Protein AF-0000000070702164 (afdb_homodimer)

Sequence (342 aa):
MVPALEGRGIIGRAKTRTGKTLAFAIPIIKQLTEEDEDNRNSIAGRLPGVLVLAPTRELAKQVETEIKESAPYLRTVCVYIGVSDTLQKNQLSRGVNIVVGAPGRLIDLVNSNVLKLGEVQFLVLDEANQMLAVGFEEDVETILEKLPPQRQSMLFQQRCPVGFRNSRGNTMVPALEGRGIIGRAKTRTGKTLAFAIPIIKQLTEEDEDNRNSIAGRLPGVLVLAPTRELAKQVETEIKESAPYLRTVCVYIGVSDTLQKNQLSRGVNIVVGAPGRLIDLVNSNVLKLGEVQFLVLDEANQMLAVGFEEDVETILEKLPPQRQSMLFQQRCPVGFRNSRGNT

Radius of gyration: 22.48 Å; Cα contacts (8 Å, |Δi|>4): 555; chains: 2; bounding box: 110×60×56 Å

pLDDT: mean 74.32, std 21.6, range [18.41, 94.94]

Nearest PDB structures (foldseek):
  4kbf-assembly1_A  TM=9.508E-01  e=1.218E-13  Thermus thermophilus HB27
  3mwl-assembly1_A  TM=8.699E-01  e=1.841E-14  Thermus thermophilus HB27
  4kbg-assembly1_A  TM=8.574E-01  e=2.722E-14  Thermus thermophilus HB27
  3nbf-assembly2_D  TM=8.959E-01  e=1.069E-13  Thermus thermophilus HB27
  6l5m-assembly4_D  TM=8.750E-01  e=4.486E-13  Homo sapiens

Solvent-accessible surface area (backbone atoms only — not comparable to full-atom values): 18538 Å² total; per-residue (Å²): 133,76,81,75,80,72,81,72,79,76,70,74,70,76,70,72,62,63,62,58,52,47,63,35,48,41,60,39,52,50,54,56,48,59,68,49,46,79,66,66,59,72,55,62,60,31,54,25,35,30,40,38,38,22,67,37,66,68,54,18,51,50,47,46,52,50,39,45,71,75,40,65,88,52,43,71,46,72,49,54,82,85,58,56,66,65,58,52,45,51,55,48,53,54,21,27,41,30,39,29,17,19,48,74,43,48,46,53,34,38,75,70,64,69,42,65,40,69,54,26,40,35,37,36,31,43,41,45,56,52,26,50,71,75,65,37,48,64,46,44,39,57,52,57,70,53,36,40,67,76,22,41,22,36,38,32,25,60,31,74,57,68,60,55,66,77,73,66,68,81,107,130,72,78,72,79,73,81,71,79,76,66,75,67,76,71,72,64,64,64,58,54,48,63,35,49,42,61,38,51,50,54,57,48,58,69,48,46,78,65,65,59,73,56,63,60,31,56,24,36,30,38,38,37,20,68,37,64,68,54,19,50,51,47,46,54,52,40,43,70,76,39,64,88,52,44,71,46,73,50,53,81,86,58,57,66,65,59,53,45,53,56,48,54,55,21,28,42,30,39,28,18,19,47,74,41,49,46,54,34,40,74,69,63,69,42,64,44,70,54,25,40,34,38,36,33,42,41,44,56,52,24,50,71,74,64,37,49,65,47,45,38,55,51,56,69,51,36,40,68,76,23,40,23,35,39,32,26,61,30,74,57,68,61,55,66,77,72,66,70,81,107

Structure (mmCIF, N/CA/C/O backbone):
data_AF-0000000070702164-model_v1
#
loop_
_entity.id
_entity.type
_entity.pdbx_description
1 polymer 'RNA helicase'
#
loop_
_atom_site.group_PDB
_atom_site.id
_atom_site.type_symbol
_atom_site.label_atom_id
_atom_site.label_alt_id
_atom_site.label_comp_id
_atom_site.label_asym_id
_atom_site.label_entity_id
_atom_site.label_seq_id
_atom_site.pdbx_PDB_ins_code
_atom_site.Cartn_x
_atom_site.Cartn_y
_atom_site.Cartn_z
_atom_site.occupancy
_atom_site.B_iso_or_equiv
_atom_site.auth_seq_id
_atom_site.auth_comp_id
_atom_site.auth_asym_id
_atom_site.auth_atom_id
_atom_site.pdbx_PDB_model_num
ATOM 1 N N . MET A 1 1 ? 52.844 6.301 -25.297 1 19.25 1 MET A N 1
ATOM 2 C CA . MET A 1 1 ? 52.375 5.699 -24.047 1 19.25 1 MET A CA 1
ATOM 3 C C . MET A 1 1 ? 50.875 5.852 -23.891 1 19.25 1 MET A C 1
ATOM 5 O O . MET A 1 1 ? 50.375 6.965 -23.703 1 19.25 1 MET A O 1
ATOM 9 N N . VAL A 1 2 ? 50.031 5.254 -24.562 1 23.3 2 VAL A N 1
ATOM 10 C CA . VAL A 1 2 ? 48.656 5.535 -24.938 1 23.3 2 VAL A CA 1
ATOM 11 C C . VAL A 1 2 ? 47.719 5.375 -23.734 1 23.3 2 VAL A C 1
ATOM 13 O O . VAL A 1 2 ? 47.75 4.352 -23.047 1 23.3 2 VAL A O 1
ATOM 16 N N . PRO A 1 3 ? 47.312 6.457 -23.062 1 25.52 3 PRO A N 1
ATOM 17 C CA . PRO A 1 3 ? 46.656 6.426 -21.75 1 25.52 3 PRO A CA 1
ATOM 18 C C . PRO A 1 3 ? 45.5 5.434 -21.688 1 25.52 3 PRO A C 1
ATOM 20 O O . PRO A 1 3 ? 44.844 5.191 -22.703 1 25.52 3 PRO A O 1
ATOM 23 N N . ALA A 1 4 ? 45.688 4.301 -21.016 1 25.56 4 ALA A N 1
ATOM 24 C CA . ALA A 1 4 ? 44.938 3.084 -20.75 1 25.56 4 ALA A CA 1
ATOM 25 C C . ALA A 1 4 ? 43.469 3.402 -20.516 1 25.56 4 ALA A C 1
ATOM 27 O O . ALA A 1 4 ? 43.125 4.266 -19.688 1 25.56 4 ALA A O 1
ATOM 28 N N . LEU A 1 5 ? 42.594 3.416 -21.453 1 22.77 5 LEU A N 1
ATOM 29 C CA . LEU A 1 5 ? 41.156 3.588 -21.641 1 22.77 5 LEU A CA 1
ATOM 30 C C . LEU A 1 5 ? 40.375 2.887 -20.547 1 22.77 5 LEU A C 1
ATOM 32 O O . LEU A 1 5 ? 40.281 1.657 -20.531 1 22.77 5 LEU A O 1
ATOM 36 N N . GLU A 1 6 ? 40.812 2.965 -19.297 1 24.77 6 GLU A N 1
ATOM 37 C CA . GLU A 1 6 ? 40.375 2.307 -18.078 1 24.77 6 GLU A CA 1
ATOM 38 C C . GLU A 1 6 ? 38.844 2.223 -18.031 1 24.77 6 GLU A C 1
ATOM 40 O O . GLU A 1 6 ? 38.156 3.227 -18.219 1 24.77 6 GLU A O 1
ATOM 45 N N . GLY A 1 7 ? 38.219 1.266 -18.516 1 24.39 7 GLY A N 1
ATOM 46 C CA . GLY A 1 7 ? 36.906 0.679 -18.781 1 24.39 7 GLY A CA 1
ATOM 47 C C . GLY A 1 7 ? 35.906 0.885 -17.656 1 24.39 7 GLY A C 1
ATOM 48 O O . GLY A 1 7 ? 36.062 0.295 -16.578 1 24.39 7 GLY A O 1
ATOM 49 N N . ARG A 1 8 ? 35.562 2.07 -17.344 1 24.39 8 ARG A N 1
ATOM 50 C CA . ARG A 1 8 ? 34.812 2.877 -16.375 1 24.39 8 ARG A CA 1
ATOM 51 C C . ARG A 1 8 ? 33.5 2.193 -15.977 1 24.39 8 ARG A C 1
ATOM 53 O O . ARG A 1 8 ? 32.781 1.724 -16.844 1 24.39 8 ARG A O 1
ATOM 60 N N . GLY A 1 9 ? 33.5 1.539 -14.836 1 23.22 9 GLY A N 1
ATOM 61 C CA . GLY A 1 9 ? 32.625 0.691 -14.07 1 23.22 9 GLY A CA 1
ATOM 62 C C . GLY A 1 9 ? 31.203 1.25 -13.977 1 23.22 9 GLY A C 1
ATOM 63 O O . GLY A 1 9 ? 30.984 2.316 -13.398 1 23.22 9 GLY A O 1
ATOM 64 N N . ILE A 1 10 ? 30.484 1.506 -15.055 1 23.67 10 ILE A N 1
ATOM 65 C CA . ILE A 1 10 ? 29.078 1.848 -15.211 1 23.67 10 ILE A CA 1
ATOM 66 C C . ILE A 1 10 ? 28.25 1.177 -14.109 1 23.67 10 ILE A C 1
ATOM 68 O O . ILE A 1 10 ? 28.031 -0.035 -14.141 1 23.67 10 ILE A O 1
ATOM 72 N N . ILE A 1 11 ? 28.797 1.045 -12.883 1 24.56 11 ILE A N 1
ATOM 73 C CA . ILE A 1 11 ? 28.062 0.555 -11.727 1 24.56 11 ILE A CA 1
ATOM 74 C C . ILE A 1 11 ? 26.641 1.108 -11.75 1 24.56 11 ILE A C 1
ATOM 76 O O . ILE A 1 11 ? 26.438 2.322 -11.672 1 24.56 11 ILE A O 1
ATOM 80 N N . GLY A 1 12 ? 25.781 0.8 -12.727 1 27.19 12 GLY A N 1
ATOM 81 C CA . GLY A 1 12 ? 24.391 1.161 -12.969 1 27.19 12 GLY A CA 1
ATOM 82 C C . GLY A 1 12 ? 23.609 1.395 -11.695 1 27.19 12 GLY A C 1
ATOM 83 O O . GLY A 1 12 ? 23.5 0.504 -10.852 1 27.19 12 GLY A O 1
ATOM 84 N N . ARG A 1 13 ? 23.875 2.42 -10.852 1 28.05 13 ARG A N 1
ATOM 85 C CA . ARG A 1 13 ? 23.391 2.834 -9.539 1 28.05 13 ARG A CA 1
ATOM 86 C C . ARG A 1 13 ? 21.938 2.408 -9.328 1 28.05 13 ARG A C 1
ATOM 88 O O . ARG A 1 13 ? 21.094 2.631 -10.195 1 28.05 13 ARG A O 1
ATOM 95 N N . ALA A 1 14 ? 21.656 1.295 -8.867 1 29.55 14 ALA A N 1
ATOM 96 C CA . ALA A 1 14 ? 20.359 0.78 -8.469 1 29.55 14 ALA A CA 1
ATOM 97 C C . ALA A 1 14 ? 19.438 1.909 -8.016 1 29.55 14 ALA A C 1
ATOM 99 O O . ALA A 1 14 ? 19.719 2.594 -7.031 1 29.55 14 ALA A O 1
ATOM 100 N N . LYS A 1 15 ? 18.969 2.93 -8.773 1 33.75 15 LYS A N 1
ATOM 101 C CA . LYS A 1 15 ? 18.172 4.113 -8.469 1 33.75 15 LYS A CA 1
ATOM 102 C C . LYS A 1 15 ? 17.391 3.934 -7.172 1 33.75 15 LYS A C 1
ATOM 104 O O . LYS A 1 15 ? 16.703 2.932 -6.996 1 33.75 15 LYS A O 1
ATOM 109 N N . THR A 1 16 ? 17.734 4.266 -6.02 1 37.19 16 THR A N 1
ATOM 110 C CA . THR A 1 16 ? 17.172 4.176 -4.676 1 37.19 16 THR A CA 1
ATOM 111 C C . THR A 1 16 ? 15.648 4.059 -4.727 1 37.19 16 THR A C 1
ATOM 113 O O . THR A 1 16 ? 14.984 4.82 -5.434 1 37.19 16 THR A O 1
ATOM 116 N N . ARG A 1 17 ? 15.008 2.926 -4.746 1 41.28 17 ARG A N 1
ATOM 117 C CA . ARG A 1 17 ? 13.68 2.354 -4.926 1 41.28 17 ARG A CA 1
ATOM 118 C C . ARG A 1 17 ? 12.617 3.211 -4.242 1 41.28 17 ARG A C 1
ATOM 120 O O . ARG A 1 17 ? 11.461 2.809 -4.137 1 41.28 17 ARG A O 1
ATOM 127 N N . THR A 1 18 ? 12.992 4.121 -3.324 1 45.03 18 THR A N 1
ATOM 128 C CA . THR A 1 18 ? 12.062 5.051 -2.701 1 45.03 18 THR A CA 1
ATOM 129 C C . THR A 1 18 ? 11.188 5.73 -3.754 1 45.03 18 THR A C 1
ATOM 131 O O . THR A 1 18 ? 10 5.969 -3.523 1 45.03 18 THR A O 1
ATOM 134 N N . GLY A 1 19 ? 11.844 6.211 -4.793 1 46.88 19 GLY A N 1
ATOM 135 C CA . GLY A 1 19 ? 11.109 6.914 -5.832 1 46.88 19 GLY A CA 1
ATOM 136 C C . GLY A 1 19 ? 9.984 6.09 -6.426 1 46.88 19 GLY A C 1
ATOM 137 O O . GLY A 1 19 ? 8.938 6.633 -6.797 1 46.88 19 GLY A O 1
ATOM 138 N N . LYS A 1 20 ? 10.242 4.848 -6.359 1 52.16 20 LYS A N 1
ATOM 139 C CA . LYS A 1 20 ? 9.289 3.971 -7.027 1 52.16 20 LYS A CA 1
ATOM 140 C C . LYS A 1 20 ? 8.031 3.781 -6.18 1 52.16 20 LYS A C 1
ATOM 142 O O . LYS A 1 20 ? 6.918 3.729 -6.707 1 52.16 20 LYS A O 1
ATOM 147 N N . THR A 1 21 ? 8.438 3.779 -4.883 1 55.81 21 THR A N 1
ATOM 148 C CA . THR A 1 21 ? 7.293 3.525 -4.016 1 55.81 21 THR A CA 1
ATOM 149 C C . THR A 1 21 ? 6.316 4.699 -4.051 1 55.81 21 THR A C 1
ATOM 151 O O . THR A 1 21 ? 5.105 4.5 -4.168 1 55.81 21 THR A O 1
ATOM 154 N N . LEU A 1 22 ? 6.93 5.93 -3.998 1 56.97 22 LEU A N 1
ATOM 155 C CA . LEU A 1 22 ? 6.113 7.141 -3.965 1 56.97 22 LEU A CA 1
ATOM 156 C C . LEU A 1 22 ? 5.324 7.297 -5.262 1 56.97 22 LEU A C 1
ATOM 158 O O . LEU A 1 22 ? 4.148 7.668 -5.234 1 56.97 22 LEU A O 1
ATOM 162 N N . ALA A 1 23 ? 5.93 6.906 -6.207 1 59.78 23 ALA A N 1
ATOM 163 C CA . ALA A 1 23 ? 5.25 7.023 -7.496 1 59.78 23 ALA A CA 1
ATOM 164 C C . ALA A 1 23 ? 3.986 6.172 -7.531 1 59.78 23 ALA A C 1
ATOM 166 O O . ALA A 1 23 ? 3.018 6.516 -8.211 1 59.78 23 ALA A O 1
ATOM 167 N N . PHE A 1 24 ? 3.99 5.402 -6.426 1 63.19 24 PHE A N 1
ATOM 168 C CA . PHE A 1 24 ? 2.871 4.465 -6.402 1 63.19 24 PHE A CA 1
ATOM 169 C C . PHE A 1 24 ? 1.704 5.039 -5.609 1 63.19 24 PHE A C 1
ATOM 171 O O . PHE A 1 24 ? 0.542 4.758 -5.91 1 63.19 24 PHE A O 1
ATOM 178 N N . ALA A 1 25 ? 2.127 5.809 -4.711 1 68.94 25 ALA A N 1
ATOM 179 C CA . ALA A 1 25 ? 1.09 6.273 -3.795 1 68.94 25 ALA A CA 1
ATOM 180 C C . ALA A 1 25 ? 0.363 7.488 -4.363 1 68.94 25 ALA A C 1
ATOM 182 O O . ALA A 1 25 ? -0.811 7.719 -4.062 1 68.94 25 ALA A O 1
ATOM 183 N N . ILE A 1 26 ? 0.999 8.086 -5.32 1 72.81 26 ILE A N 1
ATOM 184 C CA . ILE A 1 26 ? 0.508 9.375 -5.781 1 72.81 26 ILE A CA 1
ATOM 185 C C . ILE A 1 26 ? -0.782 9.188 -6.578 1 72.81 26 ILE A C 1
ATOM 187 O O . ILE A 1 26 ? -1.781 9.859 -6.324 1 72.81 26 ILE A O 1
ATOM 191 N N . PRO A 1 27 ? -0.761 8.273 -7.449 1 68.69 27 PRO A N 1
ATOM 192 C CA . PRO A 1 27 ? -2.016 8.078 -8.18 1 68.69 27 PRO A CA 1
ATOM 193 C C . PRO A 1 27 ? -3.174 7.684 -7.266 1 68.69 27 PRO A C 1
ATOM 195 O O . PRO A 1 27 ? -4.324 8.039 -7.539 1 68.69 27 PRO A O 1
ATOM 198 N N . ILE A 1 28 ? -2.746 7.035 -6.277 1 69.25 28 ILE A N 1
ATOM 199 C CA . ILE A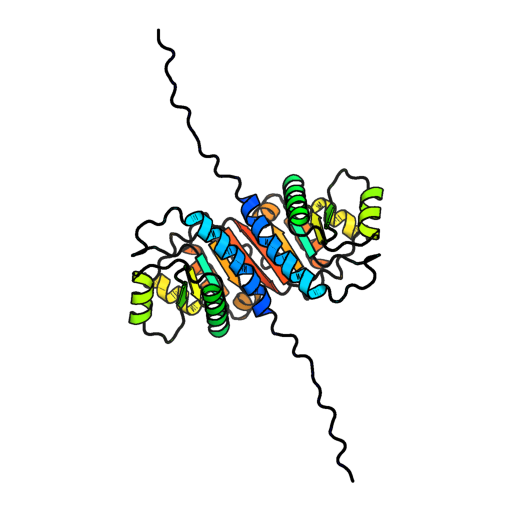 1 28 ? -3.76 6.602 -5.324 1 69.25 28 ILE A CA 1
ATOM 200 C C . ILE A 1 28 ? -4.332 7.812 -4.59 1 69.25 28 ILE A C 1
ATOM 202 O O . ILE A 1 28 ? -5.551 7.953 -4.465 1 69.25 28 ILE A O 1
ATOM 206 N N . ILE A 1 29 ? -3.455 8.602 -4.258 1 73.44 29 ILE A N 1
ATOM 207 C CA . ILE A 1 29 ? -3.85 9.805 -3.527 1 73.44 29 ILE A CA 1
ATOM 208 C C . ILE A 1 29 ? -4.711 10.695 -4.422 1 73.44 29 ILE A C 1
ATOM 210 O O . ILE A 1 29 ? -5.707 11.258 -3.969 1 73.44 29 ILE A O 1
ATOM 214 N N . LYS A 1 30 ? -4.375 10.727 -5.664 1 72.19 30 LYS A N 1
ATOM 215 C CA . LYS A 1 30 ? -5.121 11.516 -6.637 1 72.19 30 LYS A CA 1
ATOM 216 C C . LYS A 1 30 ? -6.547 11 -6.797 1 72.19 30 LYS A C 1
ATOM 218 O O . LYS A 1 30 ? -7.504 11.773 -6.758 1 72.19 30 LYS A O 1
ATOM 223 N N . GLN A 1 31 ? -6.609 9.805 -6.891 1 69 31 GLN A N 1
ATOM 224 C CA . GLN A 1 31 ? -7.918 9.188 -7.102 1 69 31 GLN A CA 1
ATOM 225 C C . GLN A 1 31 ? -8.805 9.352 -5.871 1 69 31 GLN A C 1
ATOM 227 O O . GLN A 1 31 ? -10.008 9.586 -5.992 1 69 31 GLN A O 1
ATOM 232 N N . LEU A 1 32 ? -8.172 9.266 -4.809 1 66.19 32 LEU A N 1
ATOM 233 C CA . LEU A 1 32 ? -8.898 9.336 -3.547 1 66.19 32 LEU A CA 1
ATOM 234 C C . LEU A 1 32 ? -9.438 10.742 -3.305 1 66.19 32 LEU A C 1
ATOM 236 O O . LEU A 1 32 ? -10.531 10.914 -2.756 1 66.19 32 LEU A O 1
ATOM 240 N N . THR A 1 33 ? -8.664 11.672 -3.707 1 67.81 33 THR A N 1
ATOM 241 C CA . THR A 1 33 ? -9.031 13.062 -3.447 1 67.81 33 THR A CA 1
ATOM 242 C C . THR A 1 33 ? -10.031 13.562 -4.488 1 67.81 33 THR A C 1
ATOM 244 O O . THR A 1 33 ? -10.805 14.477 -4.219 1 67.81 33 THR A O 1
ATOM 247 N N . GLU A 1 34 ? -9.867 13.07 -5.664 1 65.38 34 GLU A N 1
ATOM 248 C CA . GLU A 1 34 ? -10.812 13.469 -6.703 1 65.38 34 GLU A CA 1
ATOM 249 C C . GLU A 1 34 ? -12.227 12.992 -6.375 1 65.38 34 GLU A C 1
ATOM 251 O O . GLU A 1 34 ? -13.211 13.648 -6.727 1 65.38 34 GLU A O 1
ATOM 256 N N . GLU A 1 35 ? -12.219 11.891 -5.84 1 59.94 35 GLU A N 1
ATOM 257 C CA . GLU A 1 35 ? -13.539 11.383 -5.457 1 59.94 35 GLU A CA 1
ATOM 258 C C . GLU A 1 35 ? -14.164 12.242 -4.367 1 59.94 35 GLU A C 1
ATOM 260 O O . GLU A 1 35 ? -15.391 12.352 -4.277 1 59.94 35 GLU A O 1
ATOM 265 N N . ASP A 1 36 ? -13.312 12.812 -3.578 1 55.81 36 ASP A N 1
ATOM 266 C CA . ASP A 1 36 ? -13.797 13.648 -2.486 1 55.81 36 ASP A CA 1
ATOM 267 C C . ASP A 1 36 ? -14.117 15.062 -2.979 1 55.81 36 ASP A C 1
ATOM 269 O O . ASP A 1 36 ? -14.562 15.906 -2.203 1 55.81 36 ASP A O 1
ATOM 273 N N . GLU A 1 37 ? -13.625 15.422 -4.047 1 54.03 37 GLU A N 1
ATOM 274 C CA . GLU A 1 37 ? -13.812 16.781 -4.555 1 54.03 37 GLU A CA 1
ATOM 275 C C . GLU A 1 37 ? -15.266 17.219 -4.414 1 54.03 37 GLU A C 1
ATOM 277 O O . GLU A 1 37 ? -15.578 18.406 -4.551 1 54.03 37 GLU A O 1
ATOM 282 N N . ASP A 1 38 ? -16.094 16.328 -4.387 1 47.88 38 ASP A N 1
ATOM 283 C CA . ASP A 1 38 ? -17.422 16.922 -4.246 1 47.88 38 ASP A CA 1
ATOM 284 C C . ASP A 1 38 ? -17.5 17.812 -3.014 1 47.88 38 ASP A C 1
ATOM 286 O O . ASP A 1 38 ? -18.484 18.516 -2.812 1 47.88 38 ASP A O 1
ATOM 290 N N . ASN A 1 39 ? -16.75 17.547 -2.129 1 46.47 39 ASN A N 1
ATOM 291 C CA . ASN A 1 39 ? -16.922 18.422 -0.973 1 46.47 39 ASN A CA 1
ATOM 292 C C . ASN A 1 39 ? -16.047 19.672 -1.07 1 46.47 39 ASN A C 1
ATOM 294 O O . ASN A 1 39 ? -15.031 19.781 -0.372 1 46.47 39 ASN A O 1
ATOM 298 N N . ARG A 1 40 ? -15.953 20.109 -2.277 1 47.5 40 ARG A N 1
ATOM 299 C CA . ARG A 1 40 ? -15.289 21.359 -2.654 1 47.5 40 ARG A CA 1
ATOM 300 C C . ARG A 1 40 ? -15.68 22.5 -1.709 1 47.5 40 ARG A C 1
ATOM 302 O O . ARG A 1 40 ? -15.438 23.672 -2.006 1 47.5 40 ARG A O 1
ATOM 309 N N . ASN A 1 41 ? -16.281 22.219 -0.606 1 50.56 41 ASN A N 1
ATOM 310 C CA . ASN A 1 41 ? -16.625 23.438 0.125 1 50.56 41 ASN A CA 1
ATOM 311 C C . ASN A 1 41 ? -15.367 24.203 0.526 1 50.56 41 ASN A C 1
ATOM 313 O O . ASN A 1 41 ? -14.25 23.734 0.32 1 50.56 41 ASN A O 1
ATOM 317 N N . SER A 1 42 ? -15.391 25.109 1.566 1 53.84 42 SER A N 1
ATOM 318 C CA . SER A 1 42 ? -14.469 26.156 2.016 1 53.84 42 SER A CA 1
ATOM 319 C C . SER A 1 42 ? -13.109 25.562 2.381 1 53.84 42 SER A C 1
ATOM 321 O O . SER A 1 42 ? -13.016 24.703 3.254 1 53.84 42 SER A O 1
ATOM 323 N N . ILE A 1 43 ? -12.18 25.609 1.376 1 58.53 43 ILE A N 1
ATOM 324 C CA . ILE A 1 43 ? -10.789 25.156 1.451 1 58.53 43 ILE A CA 1
ATOM 325 C C . ILE A 1 43 ? -10.156 25.656 2.75 1 58.53 43 ILE A C 1
ATOM 327 O O . ILE A 1 43 ? -9.43 24.906 3.412 1 58.53 43 ILE A O 1
ATOM 331 N N . ALA A 1 44 ? -10.734 26.891 3.199 1 63 44 ALA A N 1
ATOM 332 C CA . ALA A 1 44 ? -10.102 27.438 4.398 1 63 44 ALA A CA 1
ATOM 333 C C . ALA A 1 44 ? -10.469 26.625 5.633 1 63 44 ALA A C 1
ATOM 335 O O . ALA A 1 44 ? -11.648 26.312 5.855 1 63 44 ALA A O 1
ATOM 336 N N . GLY A 1 45 ? -9.484 26.172 6.297 1 71.69 45 GLY A N 1
ATOM 337 C CA . GLY A 1 45 ? -9.688 25.453 7.539 1 71.69 45 GLY A CA 1
ATOM 338 C C . GLY A 1 45 ? -9.898 23.953 7.332 1 71.69 45 GLY A C 1
ATOM 339 O O . GLY A 1 45 ? -10.148 23.219 8.289 1 71.69 45 GLY A O 1
ATOM 340 N N . ARG A 1 46 ? -9.766 23.594 6.086 1 79.25 46 ARG A N 1
ATOM 341 C CA . ARG A 1 46 ? -9.984 22.188 5.809 1 79.25 46 ARG A CA 1
ATOM 342 C C . ARG A 1 46 ? -8.883 21.328 6.426 1 79.25 46 ARG A C 1
ATOM 344 O O . ARG A 1 46 ? -7.699 21.672 6.332 1 79.25 46 ARG A O 1
ATOM 351 N N . LEU A 1 47 ? -9.305 20.391 7.156 1 90 47 LEU A N 1
ATOM 352 C CA . LEU A 1 47 ? -8.375 19.438 7.754 1 90 47 LEU A CA 1
ATOM 353 C C . LEU A 1 47 ? -7.875 18.438 6.719 1 90 47 LEU A C 1
ATOM 355 O O . LEU A 1 47 ? -8.562 18.172 5.73 1 90 47 LEU A O 1
ATOM 359 N N . PRO A 1 48 ? -6.723 18.016 6.949 1 92.5 48 PRO A N 1
ATOM 360 C CA . PRO A 1 48 ? -6.168 17.094 5.957 1 92.5 48 PRO A CA 1
ATOM 361 C C . PRO A 1 48 ? -6.957 15.789 5.859 1 92.5 48 PRO A C 1
ATOM 363 O O . PRO A 1 48 ? -7.363 15.227 6.879 1 92.5 48 PRO A O 1
ATOM 366 N N . GLY A 1 49 ? -7.105 15.352 4.59 1 90.5 49 GLY A N 1
ATOM 367 C CA . GLY A 1 49 ? -7.75 14.07 4.34 1 90.5 49 GLY A CA 1
ATOM 368 C C . GLY A 1 49 ? -6.762 12.938 4.121 1 90.5 49 GLY A C 1
ATOM 369 O O . GLY A 1 49 ? -7.129 11.766 4.203 1 90.5 49 GLY A O 1
ATOM 370 N N . VAL A 1 50 ? -5.527 13.344 3.881 1 91.19 50 VAL A N 1
ATOM 371 C CA . VAL A 1 50 ? -4.488 12.359 3.594 1 91.19 50 VAL A CA 1
ATOM 372 C C . VAL A 1 50 ? -3.258 12.641 4.457 1 91.19 50 VAL A C 1
ATOM 374 O O . VAL A 1 50 ? -2.82 13.789 4.566 1 91.19 50 VAL A O 1
ATOM 377 N N . LEU A 1 51 ? -2.779 11.625 5.07 1 93.69 51 LEU A N 1
ATOM 378 C CA . LEU A 1 51 ? -1.53 11.703 5.82 1 93.69 51 LEU A CA 1
ATOM 379 C C . LEU A 1 51 ? -0.493 10.742 5.25 1 93.69 51 LEU A C 1
ATOM 381 O O . LEU A 1 51 ? -0.778 9.555 5.062 1 93.69 51 LEU A O 1
ATOM 385 N N . VAL A 1 52 ? 0.674 11.266 4.961 1 92.31 52 VAL A N 1
ATOM 386 C CA . VAL A 1 52 ? 1.775 10.445 4.461 1 92.31 52 VAL A CA 1
ATOM 387 C C . VAL A 1 52 ? 2.955 10.523 5.426 1 92.31 52 VAL A C 1
ATOM 389 O O . VAL A 1 52 ? 3.455 11.617 5.719 1 92.31 52 VAL A O 1
ATOM 392 N N . LEU A 1 53 ? 3.383 9.406 5.902 1 92.62 53 LEU A N 1
ATOM 393 C CA . LEU A 1 53 ? 4.543 9.344 6.785 1 92.62 53 LEU A CA 1
ATOM 394 C C . LEU A 1 53 ? 5.742 8.742 6.062 1 92.62 53 LEU A C 1
ATOM 396 O O . LEU A 1 53 ? 5.605 7.746 5.344 1 92.62 53 LEU A O 1
ATOM 400 N N . ALA A 1 54 ? 6.855 9.375 6.273 1 90.88 54 ALA A N 1
ATOM 401 C CA . ALA A 1 54 ? 8.141 8.891 5.773 1 90.88 54 ALA A CA 1
ATOM 402 C C . ALA A 1 54 ? 9.203 8.914 6.867 1 90.88 54 ALA A C 1
ATOM 404 O O . ALA A 1 54 ? 9.133 9.734 7.789 1 90.88 54 ALA A O 1
ATOM 405 N N . PRO A 1 55 ? 10.219 8.109 6.805 1 89.81 55 PRO A N 1
ATOM 406 C CA . PRO A 1 55 ? 11.172 7.941 7.902 1 89.81 55 PRO A CA 1
ATOM 407 C C . PRO A 1 55 ? 12.117 9.133 8.047 1 89.81 55 PRO A C 1
ATOM 409 O O . PRO A 1 55 ? 12.68 9.352 9.125 1 89.81 55 PRO A O 1
ATOM 412 N N . THR A 1 56 ? 12.391 9.82 6.957 1 89.25 56 THR A N 1
ATOM 413 C CA . THR A 1 56 ? 13.336 10.938 7.023 1 89.25 56 THR A CA 1
ATOM 414 C C . THR A 1 56 ? 12.734 12.195 6.402 1 89.25 56 THR A C 1
ATOM 416 O O . THR A 1 56 ? 11.812 12.109 5.586 1 89.25 56 THR A O 1
ATOM 419 N N . ARG A 1 57 ? 13.352 13.312 6.789 1 88.19 57 ARG A N 1
ATOM 420 C CA . ARG A 1 57 ? 12.953 14.586 6.211 1 88.19 57 ARG A CA 1
ATOM 421 C C . ARG A 1 57 ? 13.164 14.594 4.699 1 88.19 57 ARG A C 1
ATOM 423 O O . ARG A 1 57 ? 12.312 15.078 3.951 1 88.19 57 ARG A O 1
ATOM 430 N N . GLU A 1 58 ? 14.234 14.023 4.312 1 89.19 58 GLU A N 1
ATOM 431 C CA . GLU A 1 58 ? 14.609 14 2.902 1 89.19 58 GLU A CA 1
ATOM 432 C C . GLU A 1 58 ? 13.57 13.25 2.072 1 89.19 58 GLU A C 1
ATOM 434 O O . GLU A 1 58 ? 13.133 13.734 1.029 1 89.19 58 GLU A O 1
ATOM 439 N N . LEU A 1 59 ? 13.18 12.195 2.578 1 86.75 59 LEU A N 1
ATOM 440 C CA . LEU A 1 59 ? 12.18 11.398 1.874 1 86.75 59 LEU A CA 1
ATOM 441 C C . LEU A 1 59 ? 10.828 12.094 1.887 1 86.75 59 LEU A C 1
ATOM 443 O O . LEU A 1 59 ? 10.109 12.078 0.885 1 86.75 59 LEU A O 1
ATOM 447 N N . ALA A 1 60 ? 10.5 12.656 2.982 1 90.75 60 ALA A N 1
ATOM 448 C CA . ALA A 1 60 ? 9.242 13.391 3.072 1 90.75 60 ALA A CA 1
ATOM 449 C C . ALA A 1 60 ? 9.188 14.516 2.043 1 90.75 60 ALA A C 1
ATOM 451 O O . ALA A 1 60 ? 8.172 14.703 1.371 1 90.75 60 ALA A O 1
ATOM 452 N N . LYS A 1 61 ? 10.234 15.195 1.894 1 89.94 61 LYS A N 1
ATOM 453 C CA . LYS A 1 61 ? 10.32 16.281 0.93 1 89.94 61 LYS A CA 1
ATOM 454 C C . LYS A 1 61 ? 10.195 15.773 -0.5 1 89.94 61 LYS A C 1
ATOM 456 O O . LYS A 1 61 ? 9.562 16.406 -1.346 1 89.94 61 LYS A O 1
ATOM 461 N N . GLN A 1 62 ? 10.836 14.711 -0.716 1 86.94 62 GLN A N 1
ATOM 462 C CA . GLN A 1 62 ? 10.734 14.102 -2.039 1 86.94 62 GLN A CA 1
ATOM 463 C C . GLN A 1 62 ? 9.297 13.711 -2.357 1 86.94 62 GLN A C 1
ATOM 465 O O . GLN A 1 62 ? 8.812 13.953 -3.465 1 86.94 62 GLN A O 1
ATOM 470 N N . VAL A 1 63 ? 8.656 13.133 -1.404 1 87.19 63 VAL A N 1
ATOM 471 C CA . VAL A 1 63 ? 7.266 12.727 -1.572 1 87.19 63 VAL A CA 1
ATOM 472 C C . VAL A 1 63 ? 6.398 13.953 -1.833 1 87.19 63 VAL A C 1
ATOM 474 O O . VAL A 1 63 ? 5.547 13.945 -2.725 1 87.19 63 VAL A O 1
ATOM 477 N N . GLU A 1 64 ? 6.621 14.953 -1.093 1 90.31 64 GLU A N 1
ATOM 478 C CA . GLU A 1 64 ? 5.887 16.203 -1.291 1 90.31 64 GLU A CA 1
ATOM 479 C C . GLU A 1 64 ? 6.059 16.719 -2.715 1 90.31 64 GLU A C 1
ATOM 481 O O . GLU A 1 64 ? 5.082 17.109 -3.363 1 90.31 64 GLU A O 1
ATOM 486 N N . THR A 1 65 ? 7.285 16.766 -3.152 1 89.56 65 THR A N 1
ATOM 487 C CA . THR A 1 65 ? 7.59 17.266 -4.488 1 89.56 65 THR A CA 1
ATOM 488 C C . THR A 1 65 ? 6.855 16.453 -5.551 1 89.56 65 THR A C 1
ATOM 490 O O . THR A 1 65 ? 6.266 17.016 -6.473 1 89.56 65 THR A O 1
ATOM 493 N N . GLU A 1 66 ? 6.855 15.219 -5.359 1 84.94 66 GLU A N 1
ATOM 494 C CA . GLU A 1 66 ? 6.191 14.336 -6.316 1 84.94 66 GLU A CA 1
ATOM 495 C C . GLU A 1 66 ? 4.684 14.562 -6.316 1 84.94 66 GLU A C 1
ATOM 497 O O . GLU A 1 66 ? 4.047 14.547 -7.371 1 84.94 66 GLU A O 1
ATOM 502 N N . ILE A 1 67 ? 4.125 14.68 -5.18 1 86.12 67 ILE A N 1
ATOM 503 C CA . ILE A 1 67 ? 2.689 14.914 -5.066 1 86.12 67 ILE A CA 1
ATOM 504 C C . ILE A 1 67 ? 2.324 16.234 -5.727 1 86.12 67 ILE A C 1
ATOM 506 O O . ILE A 1 67 ? 1.356 16.312 -6.488 1 86.12 67 ILE A O 1
ATOM 510 N N . LYS A 1 68 ? 3.078 17.219 -5.488 1 88.19 68 LYS A N 1
ATOM 511 C CA . LYS A 1 68 ? 2.811 18.547 -6.047 1 88.19 68 LYS A CA 1
ATOM 512 C C . LYS A 1 68 ? 2.898 18.516 -7.57 1 88.19 68 LYS A C 1
ATOM 514 O O . LYS A 1 68 ? 2.143 19.219 -8.25 1 88.19 68 LYS A O 1
ATOM 519 N N . GLU A 1 69 ? 3.771 17.719 -8.039 1 85.81 69 GLU A N 1
ATOM 520 C CA . GLU A 1 69 ? 3.93 17.609 -9.484 1 85.81 69 GLU A CA 1
ATOM 521 C C . GLU A 1 69 ? 2.77 16.844 -10.109 1 85.81 69 GLU A C 1
ATOM 523 O O . GLU A 1 69 ? 2.305 17.172 -11.195 1 85.81 69 GLU A O 1
ATOM 528 N N . SER A 1 70 ? 2.314 15.867 -9.414 1 80.31 70 SER A N 1
ATOM 529 C CA . SER A 1 70 ? 1.302 14.969 -9.961 1 80.31 70 SER A CA 1
ATOM 530 C C . SER A 1 70 ? -0.104 15.50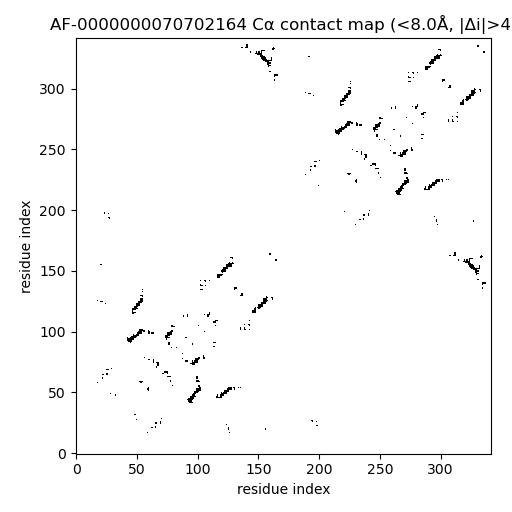8 -9.711 1 80.31 70 SER A C 1
ATOM 532 O O . SER A 1 70 ? -1.026 15.227 -10.477 1 80.31 70 SER A O 1
ATOM 534 N N . ALA A 1 71 ? -0.221 16.188 -8.625 1 83.5 71 ALA A N 1
ATOM 535 C CA . ALA A 1 71 ? -1.521 16.734 -8.25 1 83.5 71 ALA A CA 1
ATOM 536 C C . ALA A 1 71 ? -1.381 18.172 -7.738 1 83.5 71 ALA A C 1
ATOM 538 O O . ALA A 1 71 ? -1.641 18.438 -6.566 1 83.5 71 ALA A O 1
ATOM 539 N N . PRO A 1 72 ? -1.13 19.078 -8.664 1 86 72 PRO A N 1
ATOM 540 C CA . PRO A 1 72 ? -0.868 20.469 -8.266 1 86 72 PRO A CA 1
ATOM 541 C C . PRO A 1 72 ? -2.102 21.156 -7.699 1 86 72 PRO A C 1
ATOM 543 O O . PRO A 1 72 ? -1.981 22.188 -7.031 1 86 72 PRO A O 1
ATOM 546 N N . TYR A 1 73 ? -3.188 20.625 -7.934 1 84.12 73 TYR A N 1
ATOM 547 C CA . TYR A 1 73 ? -4.422 21.25 -7.484 1 84.12 73 TYR A CA 1
ATOM 548 C C . TYR A 1 73 ? -4.684 20.953 -6.016 1 84.12 73 TYR A C 1
ATOM 550 O O . TYR A 1 73 ? -5.523 21.594 -5.379 1 84.12 73 TYR A O 1
ATOM 558 N N . LEU A 1 74 ? -3.967 20.016 -5.484 1 85.75 74 LEU A N 1
ATOM 559 C CA . LEU A 1 74 ? -4.102 19.688 -4.07 1 85.75 74 LEU A CA 1
ATOM 560 C C . LEU A 1 74 ? -3.107 20.484 -3.229 1 85.75 74 LEU A C 1
ATOM 562 O O . LEU A 1 74 ? -1.957 20.672 -3.633 1 85.75 74 LEU A O 1
ATOM 566 N N . ARG A 1 75 ? -3.578 20.938 -2.154 1 90.69 75 ARG A N 1
ATOM 567 C CA . ARG A 1 75 ? -2.688 21.625 -1.225 1 90.69 75 ARG A CA 1
ATOM 568 C C . ARG A 1 75 ? -1.939 20.641 -0.345 1 90.69 75 ARG A C 1
ATOM 570 O O . ARG A 1 75 ? -2.531 20.016 0.54 1 90.69 75 ARG A O 1
ATOM 577 N N . THR A 1 76 ? -0.683 20.578 -0.585 1 90.94 76 THR A N 1
ATOM 578 C CA . THR A 1 76 ? 0.173 19.656 0.145 1 90.94 76 THR A CA 1
ATOM 579 C C . THR A 1 76 ? 1.166 20.406 1.022 1 90.94 76 THR A C 1
ATOM 581 O O . THR A 1 76 ? 1.808 21.359 0.568 1 90.94 76 THR A O 1
ATOM 584 N N . VAL A 1 77 ? 1.214 20 2.301 1 92.56 77 VAL A N 1
ATOM 585 C CA . VAL A 1 77 ? 2.168 20.609 3.219 1 92.56 77 VAL A CA 1
ATOM 586 C C . VAL A 1 77 ? 3.105 19.547 3.779 1 92.56 77 VAL A C 1
ATOM 588 O O . VAL A 1 77 ? 2.66 18.469 4.18 1 92.56 77 VAL A O 1
ATOM 591 N N . CYS A 1 78 ? 4.316 19.859 3.73 1 92.94 78 CYS A N 1
ATOM 592 C CA . CYS A 1 78 ? 5.332 19 4.328 1 92.94 78 CYS A CA 1
ATOM 593 C C . CYS A 1 78 ? 5.84 19.594 5.637 1 92.94 78 CYS A C 1
ATOM 595 O O . CYS A 1 78 ? 6.246 20.75 5.684 1 92.94 78 CYS A O 1
ATOM 597 N N . VAL A 1 79 ? 5.805 18.719 6.707 1 91.31 79 VAL A N 1
ATOM 598 C CA . VAL A 1 79 ? 6.199 19.25 8.016 1 91.31 79 VAL A CA 1
ATOM 599 C C . VAL A 1 79 ? 7.508 18.594 8.453 1 91.31 79 VAL A C 1
ATOM 601 O O . VAL A 1 79 ? 7.691 17.375 8.297 1 91.31 79 VAL A O 1
ATOM 604 N N . TYR A 1 80 ? 8.367 19.375 8.945 1 81.56 80 TYR A N 1
ATOM 605 C CA . TYR A 1 80 ? 9.641 18.891 9.469 1 81.56 80 TYR A CA 1
ATOM 606 C C . TYR A 1 80 ? 10.234 19.891 10.469 1 81.56 80 TYR A C 1
ATOM 608 O O . TYR A 1 80 ? 9.773 21.031 10.57 1 81.56 80 TYR A O 1
ATOM 616 N N . ILE A 1 81 ? 11.227 19.203 11.188 1 77.81 81 ILE A N 1
ATOM 617 C CA . ILE A 1 81 ? 11.844 20.016 12.234 1 77.81 81 ILE A CA 1
ATOM 618 C C . ILE A 1 81 ? 12.664 21.141 11.602 1 77.81 81 ILE A C 1
ATOM 620 O O . ILE A 1 81 ? 13.336 20.938 10.594 1 77.81 81 ILE A O 1
ATOM 624 N N . GLY A 1 82 ? 12.68 22.281 12.086 1 73.5 82 GLY A N 1
ATOM 625 C CA . GLY A 1 82 ? 13.508 23.391 11.68 1 73.5 82 GLY A CA 1
ATOM 626 C C . GLY A 1 82 ? 12.719 24.5 11.008 1 73.5 82 GLY A C 1
ATOM 627 O O . GLY A 1 82 ? 13.281 25.547 10.648 1 73.5 82 GLY A O 1
ATOM 628 N N . VAL A 1 83 ? 11.57 24.219 10.578 1 69.62 83 VAL A N 1
ATOM 629 C CA . VAL A 1 83 ? 10.727 25.281 10.047 1 69.62 83 VAL A CA 1
ATOM 630 C C . VAL A 1 83 ? 10.016 26 11.195 1 69.62 83 VAL A C 1
ATOM 632 O O . VAL A 1 83 ? 9.711 25.391 12.219 1 69.62 83 VAL A O 1
ATOM 635 N N . SER A 1 84 ? 9.984 27.312 11.023 1 77.88 84 SER A N 1
ATOM 636 C CA . SER A 1 84 ? 9.312 28.078 12.062 1 77.88 84 SER A CA 1
ATOM 637 C C . SER A 1 84 ? 7.895 27.578 12.305 1 77.88 84 SER A C 1
ATOM 639 O O . SER A 1 84 ? 7.191 27.203 11.359 1 77.88 84 SER A O 1
ATOM 641 N N . ASP A 1 85 ? 7.609 27.469 13.625 1 75.56 85 ASP A N 1
ATOM 642 C CA . ASP A 1 85 ? 6.277 27.031 14.039 1 75.56 85 ASP A CA 1
ATOM 643 C C . ASP A 1 85 ? 5.195 27.891 13.406 1 75.56 85 ASP A C 1
ATOM 645 O O . ASP A 1 85 ? 4.16 27.391 12.969 1 75.56 85 ASP A O 1
ATOM 649 N N . THR A 1 86 ? 5.535 29.094 13.414 1 78.81 86 THR A N 1
ATOM 650 C CA . THR A 1 86 ? 4.559 30.062 12.906 1 78.81 86 THR A CA 1
ATOM 651 C C . THR A 1 86 ? 4.262 29.797 11.43 1 78.81 86 THR A C 1
ATOM 653 O O . THR A 1 86 ? 3.104 29.812 11.008 1 78.81 86 THR A O 1
ATOM 656 N N . LEU A 1 87 ? 5.262 29.547 10.672 1 80.38 87 LEU A N 1
ATOM 657 C CA . LEU A 1 87 ? 5.09 29.297 9.242 1 80.38 87 LEU A CA 1
ATOM 658 C C . LEU A 1 87 ? 4.305 28.016 9.016 1 80.38 87 LEU A C 1
ATOM 660 O O . LEU A 1 87 ? 3.402 27.969 8.172 1 80.38 87 LEU A O 1
ATOM 664 N N . GLN A 1 88 ? 4.617 27.062 9.711 1 83 88 GLN A N 1
ATOM 665 C CA . GLN A 1 88 ? 3.926 25.797 9.578 1 83 88 GLN A CA 1
ATOM 666 C C . GLN A 1 88 ? 2.457 25.906 9.977 1 83 88 GLN A C 1
ATOM 668 O O . GLN A 1 88 ? 1.578 25.391 9.289 1 83 88 GLN A O 1
ATOM 673 N N . LYS A 1 89 ? 2.301 26.719 11.031 1 84.5 89 LYS A N 1
ATOM 674 C CA . LYS A 1 89 ? 0.936 26.953 11.5 1 84.5 89 LYS A CA 1
ATOM 675 C C . LYS A 1 89 ? 0.118 27.688 10.438 1 84.5 89 LYS A C 1
ATOM 677 O O . LYS A 1 89 ? -1.034 27.344 10.18 1 84.5 89 LYS A O 1
ATOM 682 N N . ASN A 1 90 ? 0.737 28.625 9.891 1 86.19 90 ASN A N 1
ATOM 683 C CA . ASN A 1 90 ? 0.057 29.406 8.867 1 86.19 90 ASN A CA 1
ATOM 684 C C . ASN A 1 90 ? -0.299 28.547 7.652 1 86.19 90 ASN A C 1
ATOM 686 O O . ASN A 1 90 ? -1.402 28.656 7.113 1 86.19 90 ASN A O 1
ATOM 690 N N . GLN A 1 91 ? 0.557 27.719 7.27 1 85.31 91 GLN A N 1
ATOM 691 C CA . GLN A 1 91 ? 0.334 26.844 6.125 1 85.31 91 GLN A CA 1
ATOM 692 C C . GLN A 1 91 ? -0.812 25.875 6.395 1 85.31 91 GLN A C 1
ATOM 694 O O . GLN A 1 91 ? -1.633 25.609 5.512 1 85.31 91 GLN A O 1
ATOM 699 N N . LEU A 1 92 ? -0.894 25.438 7.559 1 87.88 92 LEU A N 1
ATOM 700 C CA . LEU A 1 92 ? -1.9 24.453 7.93 1 87.88 92 LEU A CA 1
ATOM 701 C C . LEU A 1 92 ? -3.266 25.109 8.117 1 87.88 92 LEU A C 1
ATOM 703 O O . LEU A 1 92 ? -4.297 24.5 7.828 1 87.88 92 LEU A O 1
ATOM 707 N N . SER A 1 93 ? -3.258 26.375 8.539 1 86.31 93 SER A N 1
ATOM 708 C CA . SER A 1 93 ? -4.496 27.094 8.812 1 86.31 93 SER A CA 1
ATOM 709 C C . SER A 1 93 ? -5.211 27.469 7.52 1 86.31 93 SER A C 1
ATOM 711 O O . SER A 1 93 ? -6.426 27.688 7.512 1 86.31 93 SER A O 1
ATOM 713 N N . ARG A 1 94 ? -4.547 27.594 6.449 1 86.19 94 ARG A N 1
ATOM 714 C CA . ARG A 1 94 ? -5.113 27.953 5.156 1 86.19 94 ARG A CA 1
ATOM 715 C C . ARG A 1 94 ? -5.871 26.781 4.543 1 86.19 94 ARG A C 1
ATOM 717 O O . ARG A 1 94 ? -6.582 26.953 3.549 1 86.19 94 ARG A O 1
ATOM 724 N N . GLY A 1 95 ? -5.758 25.672 5.199 1 88 95 GLY A N 1
ATOM 725 C CA . GLY A 1 95 ? -6.367 24.484 4.637 1 88 95 GLY A CA 1
ATOM 726 C C . GLY A 1 95 ? -5.375 23.578 3.924 1 88 95 GLY A C 1
ATOM 727 O O . GLY A 1 95 ? -4.5 24.062 3.201 1 88 95 GLY A O 1
ATOM 728 N N . VAL A 1 96 ? -5.547 22.328 4.105 1 91.25 96 VAL A N 1
ATOM 729 C CA . VAL A 1 96 ? -4.594 21.375 3.547 1 91.25 96 VAL A CA 1
ATOM 730 C C . VAL A 1 96 ? -5.316 20.094 3.174 1 91.25 96 VAL A C 1
ATOM 732 O O . VAL A 1 96 ? -6.188 19.625 3.914 1 91.25 96 VAL A O 1
ATOM 735 N N . ASN A 1 97 ? -4.918 19.562 2.031 1 89.88 97 ASN A N 1
ATOM 736 C CA . ASN A 1 97 ? -5.465 18.266 1.606 1 89.88 97 ASN A CA 1
ATOM 737 C C . ASN A 1 97 ? -4.602 17.109 2.094 1 89.88 97 ASN A C 1
ATOM 739 O O . ASN A 1 97 ? -5.125 16.094 2.557 1 89.88 97 ASN A O 1
ATOM 743 N N . ILE A 1 98 ? -3.32 17.406 1.958 1 92 98 ILE A N 1
ATOM 744 C CA . ILE A 1 98 ? -2.365 16.344 2.207 1 92 98 ILE A CA 1
ATOM 745 C C . ILE A 1 98 ? -1.259 16.828 3.133 1 92 98 ILE A C 1
ATOM 747 O O . ILE A 1 98 ? -0.683 17.906 2.906 1 92 98 ILE A O 1
ATOM 751 N N . VAL A 1 99 ? -1.012 16.062 4.164 1 94.25 99 VAL A N 1
ATOM 752 C CA . VAL A 1 99 ? 0.138 16.344 5.016 1 94.25 99 VAL A CA 1
ATOM 753 C C . VAL A 1 99 ? 1.175 15.234 4.871 1 94.25 99 VAL A C 1
ATOM 755 O O . VAL A 1 99 ? 0.835 14.055 4.922 1 94.25 99 VAL A O 1
ATOM 758 N N . VAL A 1 100 ? 2.379 15.664 4.648 1 93.56 100 VAL A N 1
ATOM 759 C CA . VAL A 1 100 ? 3.514 14.75 4.555 1 93.56 100 VAL A CA 1
ATOM 760 C C . VAL A 1 100 ? 4.539 15.086 5.633 1 93.56 100 VAL A C 1
ATOM 762 O O . VAL A 1 100 ? 4.805 16.266 5.902 1 93.56 100 VAL A O 1
ATOM 765 N N . GLY A 1 101 ? 5.148 14.023 6.273 1 93.38 101 GLY A N 1
ATOM 766 C CA . GLY A 1 101 ? 6.199 14.344 7.23 1 93.38 101 GLY A CA 1
ATOM 767 C C . GLY A 1 101 ? 6.77 13.117 7.918 1 93.38 101 GLY A C 1
ATOM 768 O O . GLY A 1 101 ? 6.277 12 7.719 1 93.38 101 GLY A O 1
ATOM 769 N N . ALA A 1 102 ? 7.777 13.406 8.664 1 92 102 ALA A N 1
ATOM 770 C CA . ALA A 1 102 ? 8.344 12.383 9.539 1 92 102 ALA A CA 1
ATOM 771 C C . ALA A 1 102 ? 7.613 12.344 10.883 1 92 102 ALA A C 1
ATOM 773 O O . ALA A 1 102 ? 7.113 13.367 11.352 1 92 102 ALA A O 1
ATOM 774 N N . PRO A 1 103 ? 7.602 11.156 11.477 1 92.25 103 PRO A N 1
ATOM 775 C CA . PRO A 1 103 ? 6.797 10.992 12.688 1 92.25 103 PRO A CA 1
ATOM 776 C C . PRO A 1 103 ? 7.211 11.953 13.797 1 92.25 103 PRO A C 1
ATOM 778 O O . PRO A 1 103 ? 6.352 12.516 14.484 1 92.25 103 PRO A O 1
ATOM 781 N N . GLY A 1 104 ? 8.477 12.203 13.992 1 89.31 104 GLY A N 1
ATOM 782 C CA . GLY A 1 104 ? 8.953 13.047 15.07 1 89.31 104 GLY A CA 1
ATOM 783 C C . GLY A 1 104 ? 8.305 14.414 15.094 1 89.31 104 GLY A C 1
ATOM 784 O O . GLY A 1 104 ? 7.691 14.797 16.094 1 89.31 104 GLY A O 1
ATOM 785 N N . ARG A 1 105 ? 8.383 15.117 14.031 1 90.94 105 ARG A N 1
ATOM 786 C CA . ARG A 1 105 ? 7.812 16.453 13.977 1 90.94 105 ARG A CA 1
ATOM 787 C C . ARG A 1 105 ? 6.289 16.406 13.977 1 90.94 105 ARG A C 1
ATOM 789 O O . ARG A 1 105 ? 5.637 17.266 14.57 1 90.94 105 ARG A O 1
ATOM 796 N N . LEU A 1 106 ? 5.762 15.477 13.328 1 93.12 106 LEU A N 1
ATOM 797 C CA . LEU A 1 106 ? 4.309 15.367 13.227 1 93.12 106 LEU A CA 1
ATOM 798 C C . LEU A 1 106 ? 3.678 15.234 14.609 1 93.12 106 LEU A C 1
ATOM 800 O O . LEU A 1 106 ? 2.646 15.852 14.883 1 93.12 106 LEU A O 1
ATOM 804 N N . ILE A 1 107 ? 4.312 14.516 15.422 1 91.38 107 ILE A N 1
ATOM 805 C CA . ILE A 1 107 ? 3.779 14.297 16.766 1 91.38 107 ILE A CA 1
ATOM 806 C C . ILE A 1 107 ? 3.738 15.617 17.531 1 91.38 107 ILE A C 1
ATOM 808 O O . ILE A 1 107 ? 2.785 15.891 18.25 1 91.38 107 ILE A O 1
ATOM 812 N N . ASP A 1 108 ? 4.77 16.359 17.375 1 90.12 108 ASP A N 1
ATOM 813 C CA . ASP A 1 108 ? 4.836 17.656 18.031 1 90.12 108 ASP A CA 1
ATOM 814 C C . ASP A 1 108 ? 3.666 18.547 17.625 1 90.12 108 ASP A C 1
ATOM 816 O O . ASP A 1 108 ? 3.035 19.188 18.469 1 90.12 108 ASP A O 1
ATOM 820 N N . LEU A 1 109 ? 3.404 18.531 16.422 1 91.44 109 LEU A N 1
ATOM 821 C CA . LEU A 1 109 ? 2.35 19.375 15.883 1 91.44 109 LEU A CA 1
ATOM 822 C C . LEU A 1 109 ? 0.974 18.875 16.312 1 91.44 109 LEU A C 1
ATOM 824 O O . LEU A 1 109 ? 0.066 19.672 16.562 1 91.44 109 LEU A O 1
ATOM 828 N N . VAL A 1 110 ? 0.884 17.656 16.375 1 92.12 110 VAL A N 1
ATOM 829 C CA . VAL A 1 110 ? -0.382 17.047 16.781 1 92.12 110 VAL A CA 1
ATOM 830 C C . VAL A 1 110 ? -0.625 17.297 18.266 1 92.12 110 VAL A C 1
ATOM 832 O O . VAL A 1 110 ? -1.723 17.688 18.672 1 92.12 110 VAL A O 1
ATOM 835 N N . ASN A 1 111 ? 0.391 17.109 19 1 90.75 111 ASN A N 1
ATOM 836 C CA . ASN A 1 111 ? 0.274 17.266 20.453 1 90.75 111 ASN A CA 1
ATOM 837 C C . ASN A 1 111 ? 0.032 18.719 20.844 1 90.75 111 ASN A C 1
ATOM 839 O O . ASN A 1 111 ? -0.614 19 21.844 1 90.75 111 ASN A O 1
ATOM 843 N N . SER A 1 112 ? 0.524 19.641 20.078 1 89 112 SER A N 1
ATOM 844 C CA . SER A 1 112 ? 0.319 21.062 20.344 1 89 112 SER A CA 1
ATOM 845 C C . SER A 1 112 ? -0.994 21.547 19.75 1 89 112 SER A C 1
ATOM 847 O O . SER A 1 112 ? -1.3 22.75 19.797 1 89 112 SER A O 1
ATOM 849 N N . ASN A 1 113 ? -1.681 20.656 19.094 1 89.88 113 ASN A N 1
ATOM 850 C CA . ASN A 1 113 ? -2.992 20.906 18.5 1 89.88 113 ASN A CA 1
ATOM 851 C C . ASN A 1 113 ? -2.9 21.875 17.328 1 89.88 113 ASN A C 1
ATOM 853 O O . ASN A 1 113 ? -3.867 22.578 17.016 1 89.88 113 ASN A O 1
ATOM 857 N N . VAL A 1 114 ? -1.728 21.969 16.844 1 89.19 114 VAL A N 1
ATOM 858 C CA . VAL A 1 114 ? -1.533 22.766 15.641 1 89.19 114 VAL A CA 1
ATOM 859 C C . VAL A 1 114 ? -2.014 22 14.414 1 89.19 114 VAL A C 1
ATOM 861 O O . VAL A 1 114 ? -2.547 22.578 13.469 1 89.19 114 VAL A O 1
ATOM 864 N N . LEU A 1 115 ? -1.831 20.703 14.516 1 92 115 LEU A N 1
ATOM 865 C CA . LEU A 1 115 ? -2.27 19.812 13.453 1 92 115 LEU A CA 1
ATOM 866 C C . LEU A 1 115 ? -3.352 18.859 13.953 1 92 115 LEU A C 1
ATOM 868 O O . LEU A 1 115 ? -3.141 18.125 14.922 1 92 115 LEU A O 1
ATOM 872 N N . LYS A 1 116 ? -4.398 18.938 13.328 1 93.44 116 LYS A N 1
ATOM 873 C CA . LYS A 1 116 ? -5.5 18.031 13.648 1 93.44 116 LYS A CA 1
ATOM 874 C C . LYS A 1 116 ? -5.684 16.984 12.547 1 93.44 116 LYS A C 1
ATOM 876 O O . LYS A 1 116 ? -5.734 17.312 11.367 1 93.44 116 LYS A O 1
ATOM 881 N N . LEU A 1 117 ? -5.867 15.742 12.984 1 94.94 117 LEU A N 1
ATOM 882 C CA . LEU A 1 117 ? -5.891 14.633 12.031 1 94.94 117 LEU A CA 1
ATOM 883 C C . LEU A 1 117 ? -7.254 13.945 12.031 1 94.94 117 LEU A C 1
ATOM 885 O O . LEU A 1 117 ? -7.387 12.82 11.539 1 94.94 117 LEU A O 1
ATOM 889 N N . GLY A 1 118 ? -8.18 14.562 12.469 1 93.19 118 GLY A N 1
ATOM 890 C CA . GLY A 1 118 ? -9.484 13.961 12.711 1 93.19 118 GLY A CA 1
ATOM 891 C C . GLY A 1 118 ? -10.258 13.695 11.43 1 93.19 118 GLY A C 1
ATOM 892 O O . GLY A 1 118 ? -11.289 13.016 11.453 1 93.19 118 GLY A O 1
ATOM 893 N N . GLU A 1 119 ? -9.766 14.164 10.32 1 90.88 119 GLU A N 1
ATOM 894 C CA . GLU A 1 119 ? -10.508 13.977 9.078 1 90.88 119 GLU A CA 1
ATOM 895 C C . GLU A 1 119 ? -9.719 13.125 8.094 1 90.88 119 GLU A C 1
ATOM 897 O O . GLU A 1 119 ? -10.094 13.008 6.922 1 90.88 119 GLU A O 1
ATOM 902 N N . VAL A 1 120 ? -8.695 12.547 8.586 1 91.44 120 VAL A N 1
ATOM 903 C CA . VAL A 1 120 ? -7.867 11.734 7.703 1 91.44 120 VAL A CA 1
ATOM 904 C C . VAL A 1 120 ? -8.617 10.461 7.312 1 91.44 120 VAL A C 1
ATOM 906 O O . VAL A 1 120 ? -9.078 9.719 8.18 1 91.44 120 VAL A O 1
ATOM 909 N N . GLN A 1 121 ? -8.633 10.297 6.055 1 87.25 121 GLN A N 1
ATOM 910 C CA . GLN A 1 121 ? -9.289 9.117 5.516 1 87.25 121 GLN A CA 1
ATOM 911 C C . GLN A 1 121 ? -8.273 8.133 4.938 1 87.25 121 GLN A C 1
ATOM 913 O O . GLN A 1 121 ? -8.555 6.941 4.805 1 87.25 121 GLN A O 1
ATOM 918 N N . PHE A 1 122 ? -7.137 8.703 4.609 1 87.31 122 PHE A N 1
ATOM 919 C CA . PHE A 1 122 ? -6.117 7.879 3.971 1 87.31 122 PHE A CA 1
ATOM 920 C C . PHE A 1 122 ? -4.766 8.07 4.648 1 87.31 122 PHE A C 1
ATOM 922 O O . PHE A 1 122 ? -4.293 9.195 4.801 1 87.31 122 PHE A O 1
ATOM 929 N N . LEU A 1 123 ? -4.25 7.008 5.023 1 90.94 123 LEU A N 1
ATOM 930 C CA . LEU A 1 123 ? -2.928 6.984 5.641 1 90.94 123 LEU A CA 1
ATOM 931 C C . LEU A 1 123 ? -1.935 6.219 4.777 1 90.94 123 LEU A C 1
ATOM 933 O O . LEU A 1 123 ? -2.219 5.102 4.34 1 90.94 123 LEU A O 1
ATOM 937 N N . VAL A 1 124 ? -0.821 6.852 4.535 1 89.06 124 VAL A N 1
ATOM 938 C CA . VAL A 1 124 ? 0.236 6.188 3.781 1 89.06 124 VAL A CA 1
ATOM 939 C C . VAL A 1 124 ? 1.505 6.109 4.629 1 89.06 124 VAL A C 1
ATOM 941 O O . VAL A 1 124 ? 1.98 7.125 5.137 1 89.06 124 VAL A O 1
ATOM 944 N N . LEU A 1 125 ? 1.994 4.945 4.809 1 89.56 125 LEU A N 1
ATOM 945 C CA . LEU A 1 125 ? 3.287 4.727 5.445 1 89.56 125 LEU A CA 1
ATOM 946 C C . LEU A 1 125 ? 4.332 4.293 4.422 1 89.56 125 LEU A C 1
ATOM 948 O O . LEU A 1 125 ? 4.273 3.178 3.902 1 89.56 125 LEU A O 1
A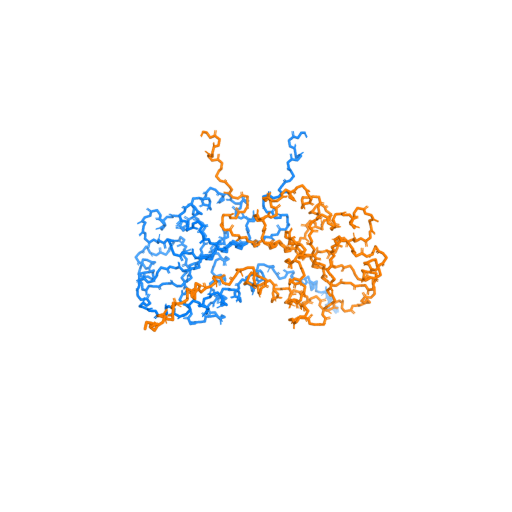TOM 952 N N . ASP A 1 126 ? 5.145 5.195 4.184 1 86.56 126 ASP A N 1
ATOM 953 C CA . ASP A 1 126 ? 6.223 4.891 3.246 1 86.56 126 ASP A CA 1
ATOM 954 C C . ASP A 1 126 ? 7.461 4.391 3.98 1 86.56 126 ASP A C 1
ATOM 956 O O . ASP A 1 126 ? 7.91 5.012 4.945 1 86.56 126 ASP A O 1
ATOM 960 N N . GLU A 1 127 ? 7.941 3.299 3.48 1 85.69 127 GLU A N 1
ATOM 961 C CA . GLU A 1 127 ? 9.086 2.641 4.102 1 85.69 127 GLU A CA 1
ATOM 962 C C . GLU A 1 127 ? 8.836 2.369 5.582 1 85.69 127 GLU A C 1
ATOM 964 O O . GLU A 1 127 ? 9.641 2.742 6.434 1 85.69 127 GLU A O 1
ATOM 969 N N . ALA A 1 128 ? 7.816 1.638 5.812 1 85.06 128 ALA A N 1
ATOM 970 C CA . ALA A 1 128 ? 7.359 1.371 7.176 1 85.06 128 ALA A CA 1
ATOM 971 C C . ALA A 1 128 ? 8.422 0.623 7.977 1 85.06 128 ALA A C 1
ATOM 973 O O . ALA A 1 128 ? 8.594 0.873 9.172 1 85.06 128 ALA A O 1
ATOM 974 N N . ASN A 1 129 ? 9.133 -0.244 7.312 1 82.31 129 ASN A N 1
ATOM 975 C CA . ASN A 1 129 ? 10.164 -1.006 8.016 1 82.31 129 ASN A CA 1
ATOM 976 C C . ASN A 1 129 ? 11.289 -0.104 8.508 1 82.31 129 ASN A C 1
ATOM 978 O O . ASN A 1 129 ? 11.867 -0.344 9.57 1 82.31 129 ASN A O 1
ATOM 982 N N . GLN A 1 130 ? 11.531 0.864 7.75 1 83.25 130 GLN A N 1
ATOM 983 C CA . GLN A 1 130 ? 12.57 1.806 8.156 1 83.25 130 GLN A CA 1
ATOM 984 C C . GLN A 1 130 ? 12.125 2.621 9.367 1 83.25 130 GLN A C 1
ATOM 986 O O . GLN A 1 130 ? 12.93 2.912 10.258 1 83.25 130 GLN A O 1
ATOM 991 N N . MET A 1 131 ? 10.883 3.016 9.352 1 84.31 131 MET A N 1
ATOM 992 C CA . MET A 1 131 ? 10.375 3.791 10.477 1 84.31 131 MET A CA 1
ATOM 993 C C . MET A 1 131 ? 10.461 2.988 11.773 1 84.31 131 MET A C 1
ATOM 995 O O . MET A 1 131 ? 10.727 3.547 12.836 1 84.31 131 MET A O 1
ATOM 999 N N . LEU A 1 132 ? 10.281 1.724 11.609 1 77.94 132 LEU A N 1
ATOM 1000 C CA . LEU A 1 132 ? 10.422 0.841 12.766 1 77.94 132 LEU A CA 1
ATOM 1001 C C . LEU A 1 132 ? 11.891 0.686 13.148 1 77.94 132 LEU A C 1
ATOM 1003 O O . LEU A 1 132 ? 12.219 0.66 14.336 1 77.94 132 LEU A O 1
ATOM 1007 N N . ALA A 1 133 ? 12.727 0.679 12.203 1 78.06 133 ALA A N 1
ATOM 1008 C CA . ALA A 1 133 ? 14.156 0.462 12.414 1 78.06 133 ALA A CA 1
ATOM 1009 C C . ALA A 1 133 ? 14.797 1.671 13.086 1 78.06 133 ALA A C 1
ATOM 1011 O O . ALA A 1 133 ? 15.742 1.526 13.867 1 78.06 133 ALA A O 1
ATOM 1012 N N . VAL A 1 134 ? 14.289 2.848 12.773 1 81.5 134 VAL A N 1
ATOM 1013 C CA . VAL A 1 134 ? 14.922 4.059 13.289 1 81.5 134 VAL A CA 1
ATOM 1014 C C . VAL A 1 134 ? 14.25 4.473 14.594 1 81.5 134 VAL A C 1
ATOM 1016 O O . VAL A 1 134 ? 14.523 5.551 15.133 1 81.5 134 VAL A O 1
ATOM 1019 N N . GLY A 1 135 ? 13.359 3.67 15.125 1 81.75 135 GLY A N 1
ATOM 1020 C CA . GLY A 1 135 ? 12.828 3.898 16.453 1 81.75 135 GLY A CA 1
ATOM 1021 C C . GLY A 1 135 ? 11.562 4.738 16.469 1 81.75 135 GLY A C 1
ATOM 1022 O O . GLY A 1 135 ? 11.219 5.352 17.484 1 81.75 135 GLY A O 1
ATOM 1023 N N . PHE A 1 136 ? 10.898 4.848 15.367 1 86.81 136 PHE A N 1
ATOM 1024 C CA . PHE A 1 136 ? 9.695 5.676 15.289 1 86.81 136 PHE A CA 1
ATOM 1025 C C . PHE A 1 136 ? 8.453 4.855 15.602 1 86.81 136 PHE A C 1
ATOM 1027 O O . PHE A 1 136 ? 7.328 5.309 15.375 1 86.81 136 PHE A O 1
ATOM 1034 N N . GLU A 1 137 ? 8.664 3.779 16.094 1 84.81 137 GLU A N 1
ATOM 1035 C CA . GLU A 1 137 ? 7.523 2.898 16.328 1 84.81 137 GLU A CA 1
ATOM 1036 C C . GLU A 1 137 ? 6.504 3.553 17.266 1 84.81 137 GLU A C 1
ATOM 1038 O O . GLU A 1 137 ? 5.32 3.629 16.938 1 84.81 137 GLU A O 1
ATOM 1043 N N . GLU A 1 138 ? 7.023 4.035 18.344 1 87.06 138 GLU A N 1
ATOM 1044 C CA . GLU A 1 138 ? 6.137 4.652 19.312 1 87.06 138 GLU A CA 1
ATOM 1045 C C . GLU A 1 138 ? 5.488 5.914 18.75 1 87.06 138 GLU A C 1
ATOM 1047 O O . GLU A 1 138 ? 4.301 6.16 18.969 1 87.06 138 GLU A O 1
ATOM 1052 N N . ASP A 1 139 ? 6.25 6.711 18.078 1 89.44 139 ASP A N 1
ATOM 1053 C CA . ASP A 1 139 ? 5.73 7.934 17.484 1 89.44 139 ASP A CA 1
ATOM 1054 C C . ASP A 1 139 ? 4.621 7.629 16.484 1 89.44 139 ASP A C 1
ATOM 1056 O O . ASP A 1 139 ? 3.572 8.281 16.484 1 89.44 139 ASP A O 1
ATOM 1060 N N . VAL A 1 140 ? 4.836 6.617 15.688 1 90 140 VAL A N 1
ATOM 1061 C CA . VAL A 1 140 ? 3.854 6.234 14.68 1 90 140 VAL A CA 1
ATOM 1062 C C . VAL A 1 140 ? 2.574 5.754 15.359 1 90 140 VAL A C 1
ATOM 1064 O O . VAL A 1 140 ? 1.471 6.129 14.961 1 90 140 VAL A O 1
ATOM 1067 N N . GLU A 1 141 ? 2.748 5.008 16.359 1 88.19 141 GLU A N 1
ATOM 1068 C CA . GLU A 1 141 ? 1.591 4.504 17.094 1 88.19 141 GLU A CA 1
ATOM 1069 C C . GLU A 1 141 ? 0.775 5.648 17.688 1 88.19 141 GLU A C 1
ATOM 1071 O O . GLU A 1 141 ? -0.456 5.629 17.641 1 88.19 141 GLU A O 1
ATOM 1076 N N . THR A 1 142 ? 1.48 6.574 18.266 1 89.75 142 THR A N 1
ATOM 1077 C CA . THR A 1 142 ? 0.813 7.738 18.844 1 89.75 142 THR A CA 1
ATOM 1078 C C . THR A 1 142 ? 0.038 8.5 17.766 1 89.75 142 THR A C 1
ATOM 1080 O O . THR A 1 142 ? -1.092 8.938 18 1 89.75 142 THR A O 1
ATOM 1083 N N . ILE A 1 143 ? 0.607 8.625 16.641 1 92.44 143 ILE A N 1
ATOM 1084 C CA . ILE A 1 143 ? -0.039 9.32 15.531 1 92.44 143 ILE A CA 1
ATOM 1085 C C . ILE A 1 143 ? -1.29 8.562 15.102 1 92.44 143 ILE A C 1
ATOM 1087 O O . ILE A 1 143 ? -2.344 9.164 14.875 1 92.44 143 ILE A O 1
ATOM 1091 N N . LEU A 1 144 ? -1.138 7.293 15.047 1 91.31 144 LEU A N 1
ATOM 1092 C CA . LEU A 1 144 ? -2.24 6.445 14.602 1 91.31 144 LEU A CA 1
ATOM 1093 C C . LEU A 1 144 ? -3.43 6.57 15.547 1 91.31 144 LEU A C 1
ATOM 1095 O O . LEU A 1 144 ? -4.582 6.477 15.117 1 91.31 144 LEU A O 1
ATOM 1099 N N . GLU A 1 145 ? -3.15 6.82 16.781 1 90.38 145 GLU A N 1
ATOM 1100 C CA . GLU A 1 145 ? -4.203 6.957 17.797 1 90.38 145 GLU A CA 1
ATOM 1101 C C . GLU A 1 145 ? -5.02 8.227 17.562 1 90.38 145 GLU A C 1
ATOM 1103 O O . GLU A 1 145 ? -6.148 8.336 18.047 1 90.38 145 GLU A O 1
ATOM 1108 N N . LYS A 1 146 ? -4.461 9.117 16.906 1 93.12 146 LYS A N 1
ATOM 1109 C CA . LYS A 1 146 ? -5.121 10.406 16.688 1 93.12 146 LYS A CA 1
ATOM 1110 C C . LYS A 1 146 ? -5.902 10.406 15.375 1 93.12 146 LYS A C 1
ATOM 1112 O O . LYS A 1 146 ? -6.605 11.367 15.062 1 93.12 146 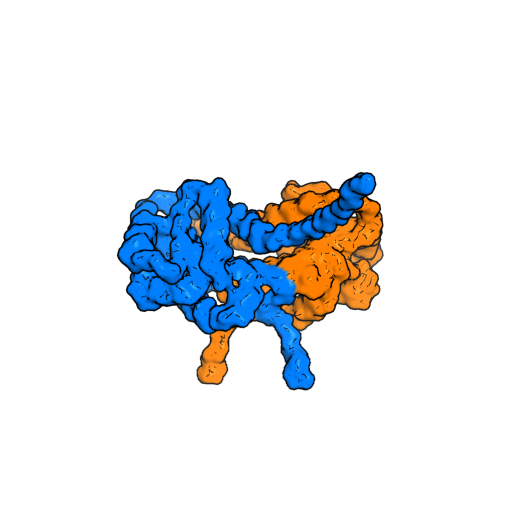LYS A O 1
ATOM 1117 N N . LEU A 1 147 ? -5.781 9.352 14.641 1 93.94 147 LEU A N 1
ATOM 1118 C CA . LEU A 1 147 ? -6.484 9.227 13.367 1 93.94 147 LEU A CA 1
ATOM 1119 C C . LEU A 1 147 ? -7.871 8.625 13.57 1 93.94 147 LEU A C 1
ATOM 1121 O O . LEU A 1 147 ? -8.094 7.883 14.523 1 93.94 147 LEU A O 1
ATOM 1125 N N . PRO A 1 148 ? -8.734 8.992 12.664 1 92.25 148 PRO A N 1
ATOM 1126 C CA . PRO A 1 148 ? -10.031 8.32 12.719 1 92.25 148 PRO A CA 1
ATOM 1127 C C .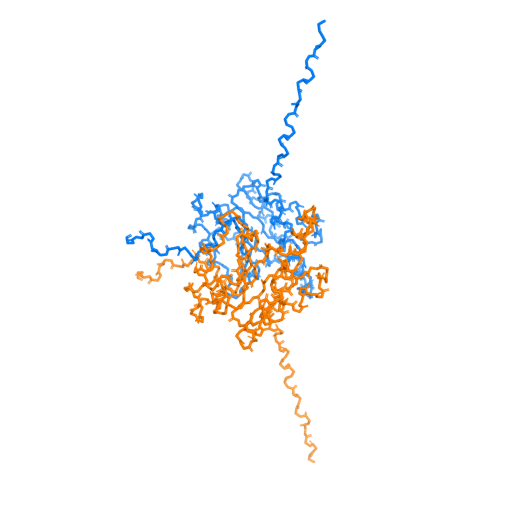 PRO A 1 148 ? -9.922 6.801 12.578 1 92.25 148 PRO A C 1
ATOM 1129 O O . PRO A 1 148 ? -9.086 6.312 11.805 1 92.25 148 PRO A O 1
ATOM 1132 N N . PRO A 1 149 ? -10.758 6.074 13.328 1 86.94 149 PRO A N 1
ATOM 1133 C CA . PRO A 1 149 ? -10.719 4.613 13.227 1 86.94 149 PRO A CA 1
ATOM 1134 C C . PRO A 1 149 ? -11.086 4.109 11.836 1 86.94 149 PRO A C 1
ATOM 1136 O O . PRO A 1 149 ? -10.539 3.102 11.383 1 86.94 149 PRO A O 1
ATOM 1139 N N . GLN A 1 150 ? -12.023 4.793 11.297 1 85.19 150 GLN A N 1
ATOM 1140 C CA . GLN A 1 150 ? -12.398 4.426 9.93 1 85.19 150 GLN A CA 1
ATOM 1141 C C . GLN A 1 150 ? -11.531 5.145 8.906 1 85.19 150 GLN A C 1
ATOM 1143 O O . GLN A 1 150 ? -11.758 6.316 8.609 1 85.19 150 GLN A O 1
ATOM 1148 N N . ARG A 1 151 ? -10.523 4.449 8.453 1 86.25 151 ARG A N 1
ATOM 1149 C CA . ARG A 1 151 ? -9.594 4.973 7.457 1 86.25 151 ARG A CA 1
ATOM 1150 C C . ARG A 1 151 ? -8.992 3.846 6.621 1 86.25 151 ARG A C 1
ATOM 1152 O O . ARG A 1 151 ? -9.016 2.684 7.027 1 86.25 151 ARG A O 1
ATOM 1159 N N . GLN A 1 152 ? -8.508 4.266 5.496 1 84 152 GLN A N 1
ATOM 1160 C CA . GLN A 1 152 ? -7.754 3.336 4.668 1 84 152 GLN A CA 1
ATOM 1161 C C . GLN A 1 152 ? -6.25 3.533 4.852 1 84 152 GLN A C 1
ATOM 1163 O O . GLN A 1 152 ? -5.754 4.66 4.785 1 84 152 GLN A O 1
ATOM 1168 N N . SER A 1 153 ? -5.586 2.486 5.168 1 87.31 153 SER A N 1
ATOM 1169 C CA . SER A 1 153 ? -4.145 2.549 5.387 1 87.31 153 SER A CA 1
ATOM 1170 C C . SER A 1 153 ? -3.387 1.798 4.293 1 87.31 153 SER A C 1
ATOM 1172 O O . SER A 1 153 ? -3.807 0.719 3.871 1 87.31 153 SER A O 1
ATOM 1174 N N . MET A 1 154 ? -2.383 2.461 3.873 1 85.94 154 MET A N 1
ATOM 1175 C CA . MET A 1 154 ? -1.479 1.875 2.889 1 85.94 154 MET A CA 1
ATOM 1176 C C . MET A 1 154 ? -0.047 1.845 3.412 1 85.94 154 MET A C 1
ATOM 1178 O O . MET A 1 154 ? 0.498 2.879 3.801 1 85.94 154 MET A O 1
ATOM 1182 N N . LEU A 1 155 ? 0.464 0.676 3.424 1 86.19 155 LEU A N 1
ATOM 1183 C CA . LEU A 1 155 ? 1.831 0.51 3.906 1 86.19 155 LEU A CA 1
ATOM 1184 C C . LEU A 1 155 ? 2.742 0.002 2.795 1 86.19 155 LEU A C 1
ATOM 1186 O O . LEU A 1 155 ? 2.438 -1.001 2.146 1 86.19 155 LEU A O 1
ATOM 1190 N N . PHE A 1 156 ? 3.76 0.757 2.619 1 84.69 156 PHE A N 1
ATOM 1191 C CA . PHE A 1 156 ? 4.781 0.356 1.66 1 84.69 156 PHE A CA 1
ATOM 1192 C C . PHE A 1 156 ? 6.094 0.043 2.367 1 84.69 156 PHE A C 1
ATOM 1194 O O . PHE A 1 156 ? 6.566 0.831 3.189 1 84.69 156 PHE A O 1
ATOM 1201 N N . GLN A 1 157 ? 6.57 -1.061 2.068 1 83.69 157 GLN A N 1
ATOM 1202 C CA . GLN A 1 157 ? 7.824 -1.41 2.729 1 83.69 157 GLN A CA 1
ATOM 1203 C C . GLN A 1 157 ? 8.617 -2.416 1.899 1 83.69 157 GLN A C 1
ATOM 1205 O O . GLN A 1 157 ? 8.094 -3.002 0.952 1 83.69 157 GLN A O 1
ATOM 1210 N N . GLN A 1 158 ? 9.836 -2.453 2.314 1 79.56 158 GLN A N 1
ATOM 1211 C CA . GLN A 1 158 ? 10.688 -3.502 1.764 1 79.56 158 GLN A CA 1
ATOM 1212 C C . GLN A 1 158 ? 10.625 -4.766 2.615 1 79.56 158 GLN A C 1
ATOM 1214 O O . GLN A 1 158 ? 10.367 -4.695 3.82 1 79.56 158 GLN A O 1
ATOM 1219 N N . ARG A 1 159 ? 10.75 -5.926 1.949 1 79.19 159 ARG A N 1
ATOM 1220 C CA . ARG A 1 159 ? 10.836 -7.223 2.615 1 79.19 159 ARG A CA 1
ATOM 1221 C C . ARG A 1 159 ? 9.484 -7.625 3.209 1 79.19 159 ARG A C 1
ATOM 1223 O O . ARG A 1 159 ? 8.445 -7.434 2.58 1 79.19 159 ARG A O 1
ATOM 1230 N N . CYS A 1 160 ? 9.5 -8.234 4.363 1 73.31 160 CYS A N 1
ATOM 1231 C CA . CYS A 1 160 ? 8.297 -8.797 4.98 1 73.31 160 CYS A CA 1
ATOM 1232 C C . CYS A 1 160 ? 7.438 -7.699 5.594 1 73.31 160 CYS A C 1
ATOM 1234 O O . CYS A 1 160 ? 7.945 -6.828 6.305 1 73.31 160 CYS A O 1
ATOM 1236 N N . PRO A 1 161 ? 6.168 -7.766 5.098 1 70.5 161 PRO A N 1
ATOM 1237 C CA . PRO A 1 161 ? 5.285 -6.773 5.715 1 70.5 161 PRO A CA 1
ATOM 1238 C C . PRO A 1 161 ? 5.266 -6.867 7.238 1 70.5 161 PRO A C 1
ATOM 1240 O O . PRO A 1 161 ? 5.277 -7.969 7.793 1 70.5 161 PRO A O 1
ATOM 1243 N N . VAL A 1 162 ? 5.293 -5.656 7.789 1 60.22 162 VAL A N 1
ATOM 1244 C CA . VAL A 1 162 ? 5.242 -5.562 9.242 1 60.22 162 VAL A CA 1
ATOM 1245 C C . VAL A 1 162 ? 3.971 -6.227 9.766 1 60.22 162 VAL A C 1
ATOM 1247 O O . VAL A 1 162 ? 2.912 -6.133 9.133 1 60.22 162 VAL A O 1
ATOM 1250 N N . GLY A 1 163 ? 4.055 -6.891 10.875 1 60.41 163 GLY A N 1
ATOM 1251 C CA . GLY A 1 163 ? 2.898 -7.535 11.484 1 60.41 163 GLY A CA 1
ATOM 1252 C C . GLY A 1 163 ? 2.805 -9.016 11.164 1 60.41 163 GLY A C 1
ATOM 1253 O O . GLY A 1 163 ? 2.068 -9.75 11.828 1 60.41 163 GLY A O 1
ATOM 1254 N N . PHE A 1 164 ? 3.396 -9.359 10.062 1 60.31 164 PHE A N 1
ATOM 1255 C CA . PHE A 1 164 ? 3.389 -10.781 9.742 1 60.31 164 PHE A CA 1
ATOM 1256 C C . PHE A 1 164 ? 4.695 -11.438 10.172 1 60.31 164 PHE A C 1
ATOM 1258 O O . PHE A 1 164 ? 4.973 -12.578 9.797 1 60.31 164 PHE A O 1
ATOM 1265 N N . ARG A 1 165 ? 5.504 -10.891 11.156 1 55.53 165 ARG A N 1
ATOM 1266 C CA . ARG A 1 165 ? 6.797 -11.406 11.602 1 55.53 165 ARG A CA 1
ATOM 1267 C C . ARG A 1 165 ? 6.656 -12.82 12.164 1 55.53 165 ARG A C 1
ATOM 1269 O O . ARG A 1 165 ? 5.613 -13.164 12.719 1 55.53 165 ARG A O 1
ATOM 1276 N N . ASN A 1 166 ? 7.727 -13.633 11.906 1 48.78 166 ASN A N 1
ATOM 1277 C CA . ASN A 1 166 ? 7.984 -14.953 12.461 1 48.78 166 ASN A CA 1
ATOM 1278 C C . ASN A 1 166 ? 7.77 -14.977 13.977 1 48.78 166 ASN A C 1
ATOM 1280 O O . ASN A 1 166 ? 8.398 -14.203 14.703 1 48.78 166 ASN A O 1
ATOM 1284 N N . SER A 1 167 ? 6.617 -15.203 14.539 1 41.72 167 SER A N 1
ATOM 1285 C CA . SER A 1 167 ? 6.656 -15.617 15.938 1 41.72 167 SER A CA 1
ATOM 1286 C C . SER A 1 167 ? 7.902 -16.453 16.234 1 41.72 167 SER A C 1
ATOM 1288 O O . SER A 1 167 ? 8.172 -16.781 17.391 1 41.72 167 SER A O 1
ATOM 1290 N N . ARG A 1 168 ? 8.391 -17.438 15.406 1 35.19 168 ARG A N 1
ATOM 1291 C CA . ARG A 1 168 ? 9.312 -18.438 15.93 1 35.19 168 ARG A CA 1
ATOM 1292 C C . ARG A 1 168 ? 10.648 -17.812 16.297 1 35.19 168 ARG A C 1
ATOM 1294 O O . ARG A 1 168 ? 11.641 -18.531 16.5 1 35.19 168 ARG A O 1
ATOM 1301 N N . GLY A 1 169 ? 11.094 -16.625 16.188 1 31.41 169 GLY A N 1
ATOM 1302 C CA . GLY A 1 169 ? 12.336 -16.484 16.922 1 31.41 169 GLY A CA 1
ATOM 1303 C C . GLY A 1 169 ? 12.242 -17 18.359 1 31.41 169 GLY A C 1
ATOM 1304 O O . GLY A 1 169 ? 13.266 -17.281 18.984 1 31.41 169 GLY A O 1
ATOM 1305 N N . ASN A 1 170 ? 11.305 -16.5 19.25 1 30.88 170 ASN A N 1
ATOM 1306 C CA . ASN A 1 170 ? 11.703 -16.812 20.609 1 30.88 170 ASN A CA 1
ATOM 1307 C C . ASN A 1 170 ? 11.578 -18.297 20.906 1 30.88 170 ASN A C 1
ATOM 1309 O O . ASN A 1 170 ? 11.57 -18.719 22.078 1 30.88 170 ASN A O 1
ATOM 1313 N N . THR A 1 171 ? 11.164 -19.281 20.109 1 23.33 171 THR A N 1
ATOM 1314 C CA . THR A 1 171 ? 11.602 -20.469 20.828 1 23.33 171 THR A CA 1
ATOM 1315 C C . THR A 1 171 ? 13.062 -20.781 20.516 1 23.33 171 THR A C 1
ATOM 1317 O O . THR A 1 171 ? 13.508 -20.609 19.375 1 23.33 171 THR A O 1
ATOM 1320 N N . MET B 1 1 ? -58.031 6.398 -1.662 1 18.41 1 MET B N 1
ATOM 1321 C CA . MET B 1 1 ? -57.094 5.902 -0.663 1 18.41 1 MET B CA 1
ATOM 1322 C C . MET B 1 1 ? -55.719 5.723 -1.266 1 18.41 1 MET B C 1
ATOM 1324 O O . MET B 1 1 ? -55.469 4.758 -1.988 1 18.41 1 MET B O 1
ATOM 1328 N N . VAL B 1 2 ? -55.219 6.547 -1.91 1 22.2 2 VAL B N 1
ATOM 1329 C CA . VAL B 1 2 ? -54.219 6.539 -2.979 1 22.2 2 VAL B CA 1
ATOM 1330 C C . VAL B 1 2 ? -52.875 6.098 -2.422 1 22.2 2 VAL B C 1
ATOM 1332 O O . VAL B 1 2 ? -52.344 6.719 -1.498 1 22.2 2 VAL B O 1
ATOM 1335 N N . PRO B 1 3 ? -52.656 4.746 -2.303 1 23.95 3 PRO B N 1
ATOM 1336 C CA . PRO B 1 3 ? -51.562 4.262 -1.471 1 23.95 3 PRO B CA 1
ATOM 1337 C C . PRO B 1 3 ? -50.25 5.02 -1.716 1 23.95 3 PRO B C 1
ATOM 1339 O O . PRO B 1 3 ? -49.969 5.387 -2.855 1 23.95 3 PRO B O 1
ATOM 1342 N N . ALA B 1 4 ? -49.969 6.008 -0.882 1 23.67 4 ALA B N 1
ATOM 1343 C CA . ALA B 1 4 ? -48.844 6.926 -0.797 1 23.67 4 ALA B CA 1
ATOM 1344 C C . ALA B 1 4 ? -47.531 6.211 -1.107 1 23.67 4 ALA B C 1
ATOM 1346 O O . ALA B 1 4 ? -47.219 5.184 -0.503 1 23.67 4 ALA B O 1
ATOM 1347 N N . LEU B 1 5 ? -47.156 6.117 -2.336 1 22.91 5 LEU B N 1
ATOM 1348 C CA . LEU B 1 5 ? -46 5.59 -3.039 1 22.91 5 LEU B CA 1
ATOM 1349 C C . LEU B 1 5 ? -44.719 5.762 -2.201 1 22.91 5 LEU B C 1
ATOM 1351 O O . LEU B 1 5 ? -44.375 6.879 -1.812 1 22.91 5 LEU B O 1
ATOM 1355 N N . GLU B 1 6 ? -44.656 4.938 -1.115 1 24.38 6 GLU B N 1
ATOM 1356 C CA . GLU B 1 6 ? -43.688 4.789 -0.023 1 24.38 6 GLU B CA 1
ATOM 1357 C C . GLU B 1 6 ? -42.25 5.059 -0.497 1 24.38 6 GLU B C 1
ATOM 1359 O O . GLU B 1 6 ? -41.812 4.469 -1.479 1 24.38 6 GLU B O 1
ATOM 1364 N N . GLY B 1 7 ? -41.812 6.207 -0.587 1 24.55 7 GLY B N 1
ATOM 1365 C CA . GLY B 1 7 ? -40.625 7 -0.917 1 24.55 7 GLY B CA 1
ATOM 1366 C C . GLY B 1 7 ? -39.344 6.324 -0.535 1 24.55 7 GLY B C 1
ATOM 1367 O O . GLY B 1 7 ? -38.969 6.293 0.642 1 24.55 7 GLY B O 1
ATOM 1368 N N . ARG B 1 8 ? -39.156 5.18 -0.979 1 24.34 8 ARG B N 1
ATOM 1369 C CA . ARG B 1 8 ? -38.219 4.051 -0.905 1 24.34 8 ARG B CA 1
ATOM 1370 C C . ARG B 1 8 ? -36.781 4.531 -0.765 1 24.34 8 ARG B C 1
ATOM 1372 O O . ARG B 1 8 ? -36.406 5.539 -1.365 1 24.34 8 ARG B O 1
ATOM 1379 N N . GLY B 1 9 ? -36.188 4.109 0.343 1 23.09 9 GLY B N 1
ATOM 1380 C CA . GLY B 1 9 ? -34.969 4.344 1.109 1 23.09 9 GLY B CA 1
ATOM 1381 C C . GLY B 1 9 ? -33.688 4.191 0.287 1 23.09 9 GLY B C 1
ATOM 1382 O O . GLY B 1 9 ? -33.344 3.084 -0.136 1 23.09 9 GLY B O 1
ATOM 1383 N N . ILE B 1 10 ? -33.5 4.801 -0.873 1 23.88 10 ILE B N 1
ATOM 1384 C CA . ILE B 1 10 ? -32.312 4.938 -1.686 1 23.88 10 ILE B CA 1
ATOM 1385 C C . ILE B 1 10 ? -31.078 4.938 -0.786 1 23.88 10 ILE B C 1
ATOM 1387 O O . ILE B 1 10 ? -30.812 5.918 -0.081 1 23.88 10 ILE B O 1
ATOM 1391 N N . ILE B 1 11 ? -31.141 4.164 0.316 1 24.8 11 ILE B N 1
ATOM 1392 C CA . ILE B 1 11 ? -29.984 4.039 1.182 1 24.8 11 ILE B CA 1
ATOM 1393 C C . ILE B 1 11 ? -28.719 3.939 0.33 1 24.8 11 ILE B C 1
ATOM 1395 O O . ILE B 1 11 ? -28.578 3.035 -0.499 1 24.8 11 ILE B O 1
ATOM 1399 N N . GLY B 1 12 ? -28.219 4.949 -0.323 1 27.14 12 GLY B N 1
ATOM 1400 C CA . GLY B 1 12 ? -27.047 5.18 -1.164 1 27.14 12 GLY B CA 1
ATOM 1401 C C . GLY B 1 12 ? -25.875 4.27 -0.834 1 27.14 12 GLY B C 1
ATOM 1402 O O . GLY B 1 12 ? -25.391 4.273 0.293 1 27.14 12 GLY B O 1
ATOM 1403 N N . ARG B 1 13 ? -25.969 2.91 -1.016 1 28.11 13 ARG B N 1
ATOM 1404 C CA . ARG B 1 13 ? -25.109 1.783 -0.706 1 28.11 13 ARG B CA 1
ATOM 1405 C C . ARG B 1 13 ? -23.641 2.201 -0.737 1 28.11 13 ARG B C 1
ATOM 1407 O O . ARG B 1 13 ? -23.188 2.855 -1.683 1 28.11 13 ARG B O 1
ATOM 1414 N N . ALA B 1 14 ? -23.125 2.682 0.283 1 29.48 14 ALA B N 1
ATOM 1415 C CA . ALA B 1 14 ? -21.688 2.959 0.453 1 29.48 14 ALA B CA 1
ATOM 1416 C C . ALA B 1 14 ? -20.844 2.041 -0.423 1 29.48 14 ALA B C 1
ATOM 1418 O O . ALA B 1 14 ? -20.875 0.819 -0.263 1 29.48 14 ALA B O 1
ATOM 1419 N N . LYS B 1 15 ? -20.812 2.043 -1.761 1 34.19 15 LYS B N 1
ATOM 1420 C CA . LYS B 1 15 ? -20.141 1.188 -2.734 1 34.19 15 LYS B CA 1
ATOM 1421 C C . LYS B 1 15 ? -18.969 0.445 -2.098 1 34.19 15 LYS B C 1
ATOM 1423 O O . LYS B 1 15 ? -18.109 1.058 -1.451 1 34.19 15 LYS B O 1
ATOM 1428 N N . THR B 1 16 ? -18.922 -0.682 -1.587 1 37.44 16 THR B N 1
ATOM 1429 C CA . THR B 1 16 ? -17.984 -1.575 -0.92 1 37.44 16 THR B CA 1
ATOM 1430 C C . THR B 1 16 ? -16.547 -1.256 -1.333 1 37.44 16 THR B C 1
ATOM 1432 O O . THR B 1 16 ? -16.266 -1.088 -2.52 1 37.44 16 THR B O 1
ATOM 1435 N N . ARG B 1 17 ? -15.766 -0.458 -0.651 1 40.97 17 ARG B N 1
ATOM 1436 C CA . ARG B 1 17 ? -14.469 0.22 -0.695 1 40.97 17 ARG B CA 1
ATOM 1437 C C . ARG B 1 17 ? -13.398 -0.686 -1.287 1 40.97 17 ARG B C 1
ATOM 1439 O O . ARG B 1 17 ? -12.211 -0.346 -1.269 1 40.97 17 ARG B O 1
ATOM 1446 N N . THR B 1 18 ? -13.609 -2.016 -1.376 1 45.66 18 THR B N 1
ATOM 1447 C CA . THR B 1 18 ? -12.68 -2.938 -2.006 1 45.66 18 THR B CA 1
ATOM 1448 C C . THR B 1 18 ? -12.266 -2.43 -3.385 1 45.66 18 THR B C 1
ATOM 1450 O O . THR B 1 18 ? -11.102 -2.574 -3.783 1 45.66 18 THR B O 1
ATOM 1453 N N . GLY B 1 19 ? -13.266 -2.043 -4.164 1 47.19 19 GLY B N 1
ATOM 1454 C CA . GLY B 1 19 ? -12.969 -1.58 -5.512 1 47.19 19 GLY B CA 1
ATOM 1455 C C . GLY B 1 19 ? -11.961 -0.45 -5.551 1 47.19 19 GLY B C 1
ATOM 1456 O O . GLY B 1 19 ? -11.156 -0.362 -6.48 1 47.19 19 GLY B O 1
ATOM 1457 N N . LYS B 1 20 ? -12.008 0.228 -4.488 1 52.69 20 LYS B N 1
ATOM 1458 C CA . LYS B 1 20 ? -11.172 1.428 -4.488 1 52.69 20 LYS B CA 1
ATOM 1459 C C . LYS B 1 20 ? -9.711 1.085 -4.223 1 52.69 20 LYS B C 1
ATOM 1461 O O . LYS B 1 20 ? -8.812 1.676 -4.82 1 52.69 20 LYS B O 1
ATOM 1466 N N . THR B 1 21 ? -9.688 0.048 -3.35 1 55.84 21 THR B N 1
ATOM 1467 C CA . THR B 1 21 ? -8.312 -0.286 -2.986 1 55.84 21 THR B CA 1
ATOM 1468 C C . THR B 1 21 ? -7.562 -0.867 -4.184 1 55.84 21 THR B C 1
ATOM 1470 O O . THR B 1 21 ? -6.422 -0.482 -4.453 1 55.84 21 THR B O 1
ATOM 1473 N N . LEU B 1 22 ? -8.305 -1.775 -4.914 1 57.12 22 LEU B N 1
ATOM 1474 C CA . LEU B 1 22 ? -7.691 -2.451 -6.051 1 57.12 22 LEU B CA 1
ATOM 1475 C C . LEU B 1 22 ? -7.348 -1.455 -7.152 1 57.12 22 LEU B C 1
ATOM 1477 O O . LEU B 1 22 ? -6.277 -1.544 -7.762 1 57.12 22 LEU B O 1
ATOM 1481 N N . ALA B 1 23 ? -8.141 -0.584 -7.23 1 60.03 23 ALA B N 1
ATOM 1482 C CA . ALA B 1 23 ? -7.887 0.416 -8.266 1 60.03 23 ALA B CA 1
ATOM 1483 C C . ALA B 1 23 ? -6.574 1.155 -8.008 1 60.03 23 ALA B C 1
ATOM 1485 O O . ALA B 1 23 ? -5.902 1.586 -8.945 1 60.03 23 ALA B O 1
ATOM 1486 N N . PHE B 1 24 ? -6.137 0.81 -6.777 1 63.47 24 PHE B N 1
ATOM 1487 C CA . PHE B 1 24 ? -4.934 1.533 -6.375 1 63.47 24 PHE B CA 1
ATOM 1488 C C . PHE B 1 24 ? -3.682 0.724 -6.695 1 63.47 24 PHE B C 1
ATOM 1490 O O . PHE B 1 24 ? -2.631 1.291 -7.004 1 63.47 24 PHE B O 1
ATOM 1497 N N . ALA B 1 25 ? -3.93 -0.509 -6.629 1 69.12 25 ALA B N 1
ATOM 1498 C CA . ALA B 1 25 ? -2.748 -1.358 -6.754 1 69.12 25 ALA B CA 1
ATOM 1499 C C . ALA B 1 25 ? -2.404 -1.604 -8.219 1 69.12 25 ALA B C 1
ATOM 1501 O O . ALA B 1 25 ? -1.24 -1.823 -8.562 1 69.12 25 ALA B O 1
ATOM 1502 N N . ILE B 1 26 ? -3.367 -1.339 -9.039 1 73.12 26 ILE B N 1
ATOM 1503 C CA . ILE B 1 26 ? -3.225 -1.744 -10.43 1 73.12 26 ILE B CA 1
ATOM 1504 C C . ILE B 1 26 ? -2.207 -0.846 -11.133 1 73.12 26 ILE B C 1
ATOM 1506 O O . ILE B 1 26 ? -1.286 -1.335 -11.789 1 73.12 26 ILE B O 1
ATOM 1510 N N . PRO B 1 27 ? -2.346 0.394 -10.945 1 68.88 27 PRO B N 1
ATOM 1511 C CA . PRO B 1 27 ? -1.344 1.244 -11.586 1 68.88 27 PRO B CA 1
ATOM 1512 C C . PRO B 1 27 ? 0.075 0.957 -11.102 1 68.88 27 PRO B C 1
ATOM 1514 O O . PRO B 1 27 ? 1.034 1.1 -11.867 1 68.88 27 PRO B O 1
ATOM 1517 N N . ILE B 1 28 ? 0.059 0.557 -9.906 1 69.38 28 ILE B N 1
ATOM 1518 C CA . ILE B 1 28 ? 1.358 0.248 -9.32 1 69.38 28 ILE B CA 1
ATOM 1519 C C . ILE B 1 28 ? 1.937 -1.004 -9.977 1 69.38 28 ILE B C 1
ATOM 1521 O O . ILE B 1 28 ? 3.105 -1.022 -10.367 1 69.38 28 ILE B O 1
ATOM 1525 N N . ILE B 1 29 ? 1.09 -1.866 -10.133 1 73.69 29 ILE B N 1
ATOM 1526 C CA . ILE B 1 29 ? 1.503 -3.131 -10.734 1 73.69 29 ILE B CA 1
ATOM 1527 C C . ILE B 1 29 ? 1.932 -2.9 -12.18 1 73.69 29 ILE B C 1
ATOM 1529 O O . ILE B 1 29 ? 2.922 -3.473 -12.641 1 73.69 29 ILE B O 1
ATOM 1533 N N . LYS B 1 30 ? 1.249 -2.027 -12.82 1 72.5 30 LYS B N 1
ATOM 1534 C CA . LYS B 1 30 ? 1.559 -1.696 -14.211 1 72.5 30 LYS B CA 1
ATOM 1535 C C . LYS B 1 30 ? 2.936 -1.051 -14.328 1 72.5 30 LYS B C 1
ATOM 1537 O O . LYS B 1 30 ? 3.742 -1.444 -15.172 1 72.5 30 LYS B O 1
ATOM 1542 N N . GLN B 1 31 ? 3.135 -0.202 -13.5 1 69 31 GLN B N 1
ATOM 1543 C CA . GLN B 1 31 ? 4.398 0.526 -13.539 1 69 31 GLN B CA 1
ATOM 1544 C C . GLN B 1 31 ? 5.574 -0.39 -13.203 1 69 31 GLN B C 1
ATOM 1546 O O . GLN B 1 31 ? 6.645 -0.279 -13.805 1 69 31 GLN B O 1
ATOM 1551 N N . LEU B 1 32 ? 5.293 -1.233 -12.336 1 66.19 32 LEU B N 1
ATOM 1552 C CA . LEU B 1 32 ? 6.344 -2.135 -11.867 1 66.19 32 LEU B CA 1
ATOM 1553 C C . LEU B 1 32 ? 6.719 -3.137 -12.953 1 66.19 32 LEU B C 1
ATOM 1555 O O . LEU B 1 32 ? 7.887 -3.514 -13.078 1 66.19 32 LEU B O 1
ATOM 1559 N N . THR B 1 33 ? 5.75 -3.527 -13.664 1 67.88 33 THR B N 1
ATOM 1560 C CA . THR B 1 33 ? 5.977 -4.555 -14.68 1 67.88 33 THR B CA 1
ATOM 1561 C C . THR B 1 33 ? 6.543 -3.943 -15.953 1 67.88 33 THR B C 1
ATOM 1563 O O . THR B 1 33 ? 7.223 -4.621 -16.734 1 67.88 33 THR B O 1
ATOM 1566 N N . GLU B 1 34 ? 6.121 -2.766 -16.219 1 65.5 34 GLU B N 1
ATOM 1567 C CA . GLU B 1 34 ? 6.664 -2.094 -17.391 1 65.5 34 GLU B CA 1
ATOM 1568 C C . GLU B 1 34 ? 8.164 -1.865 -17.25 1 65.5 34 GLU B C 1
ATOM 1570 O O . GLU B 1 34 ? 8.898 -1.895 -18.25 1 65.5 34 GLU B O 1
ATOM 1575 N N . GLU B 1 35 ? 8.484 -1.582 -16.094 1 59.78 35 GLU B N 1
ATOM 1576 C CA . GLU B 1 35 ? 9.906 -1.381 -15.867 1 59.78 35 GLU B CA 1
ATOM 1577 C C . GLU B 1 35 ? 10.688 -2.68 -16.062 1 59.78 35 GLU B C 1
ATOM 1579 O O . GLU B 1 35 ? 11.859 -2.656 -16.438 1 59.78 35 GLU B O 1
ATOM 1584 N N . ASP B 1 36 ? 10.016 -3.744 -15.773 1 55.5 36 ASP B N 1
ATOM 1585 C CA . ASP B 1 36 ? 10.656 -5.047 -15.914 1 55.5 36 ASP B CA 1
ATOM 1586 C C . ASP B 1 36 ? 10.625 -5.523 -17.375 1 55.5 36 ASP B C 1
ATOM 1588 O O . ASP B 1 36 ? 11.141 -6.594 -17.688 1 55.5 36 ASP B O 1
ATOM 1592 N N . GLU B 1 37 ? 9.812 -5.008 -18.141 1 53.56 37 GLU B N 1
ATOM 1593 C CA . GLU B 1 37 ? 9.656 -5.461 -19.516 1 53.56 37 GLU B CA 1
ATOM 1594 C C . GLU B 1 37 ? 11.016 -5.648 -20.188 1 53.56 37 GLU B C 1
ATOM 1596 O O . GLU B 1 37 ? 11.102 -6.266 -21.25 1 53.56 37 GLU B O 1
ATOM 1601 N N . ASP B 1 38 ? 11.938 -5 -19.719 1 47.75 38 ASP B N 1
ATOM 1602 C CA . ASP B 1 38 ? 13.156 -5.297 -20.469 1 47.75 38 ASP B CA 1
ATOM 1603 C C . ASP B 1 38 ? 13.469 -6.789 -20.438 1 47.75 38 ASP B C 1
ATOM 1605 O O . ASP B 1 38 ? 14.367 -7.254 -21.141 1 47.75 38 ASP B O 1
ATOM 1609 N N . ASN B 1 39 ? 13.07 -7.391 -19.484 1 46.22 39 ASN B N 1
ATOM 1610 C CA . ASN B 1 39 ? 13.445 -8.797 -19.516 1 46.22 39 ASN B CA 1
ATOM 1611 C C . ASN B 1 39 ? 12.414 -9.641 -20.266 1 46.22 39 ASN B C 1
ATOM 1613 O O . ASN B 1 39 ? 11.633 -10.367 -19.656 1 46.22 39 ASN B O 1
ATOM 1617 N N . ARG B 1 40 ? 11.922 -9.031 -21.281 1 47.22 40 ARG B N 1
ATOM 1618 C CA . ARG B 1 40 ? 11.008 -9.625 -22.25 1 47.22 40 ARG B CA 1
ATOM 1619 C C . ARG B 1 40 ? 11.484 -11.008 -22.672 1 47.22 40 ARG B C 1
ATOM 1621 O O . ARG B 1 40 ? 11.008 -11.562 -23.672 1 47.22 40 ARG B O 1
ATOM 1628 N N . ASN B 1 41 ? 12.438 -11.578 -22 1 50.16 41 ASN B N 1
ATOM 1629 C CA . ASN B 1 41 ? 12.789 -12.859 -22.609 1 50.16 41 ASN B CA 1
ATOM 1630 C C . ASN B 1 41 ? 11.609 -13.828 -22.578 1 50.16 41 ASN B C 1
ATOM 1632 O O . ASN B 1 41 ? 10.562 -13.531 -22 1 50.16 41 ASN B O 1
ATOM 1636 N N . SER B 1 42 ? 11.805 -15.195 -22.656 1 53.72 42 SER B N 1
ATOM 1637 C CA . SER B 1 42 ? 10.922 -16.328 -22.906 1 53.72 42 SER B CA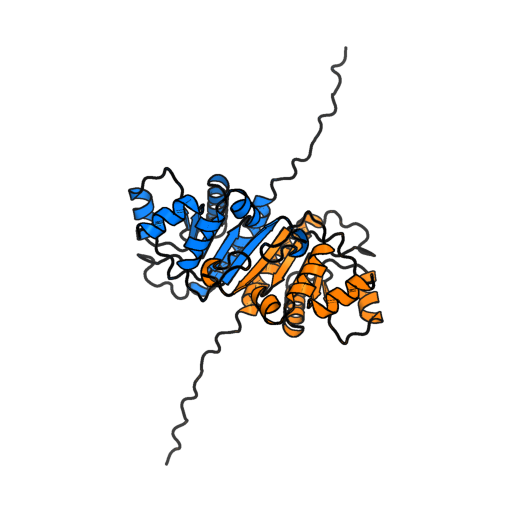 1
ATOM 1638 C C . SER B 1 42 ? 9.82 -16.406 -21.859 1 53.72 42 SER B C 1
ATOM 1640 O O . SER B 1 42 ? 10.094 -16.531 -20.672 1 53.72 42 SER B O 1
ATOM 1642 N N . ILE B 1 43 ? 8.641 -15.805 -22.219 1 58.44 43 ILE B N 1
ATOM 1643 C CA . ILE B 1 43 ? 7.41 -15.766 -21.438 1 58.44 43 ILE B CA 1
ATOM 1644 C C . ILE B 1 43 ? 7.117 -17.156 -20.875 1 58.44 43 ILE B C 1
ATOM 1646 O O . ILE B 1 43 ? 6.711 -17.281 -19.719 1 58.44 43 ILE B O 1
ATOM 1650 N N . ALA B 1 44 ? 7.621 -18.203 -21.703 1 62.94 44 ALA B N 1
ATOM 1651 C CA . ALA B 1 44 ? 7.297 -19.547 -21.234 1 62.94 44 ALA B CA 1
ATOM 1652 C C . ALA B 1 44 ? 8.117 -19.906 -20 1 62.94 44 ALA B C 1
ATOM 1654 O O . ALA B 1 44 ? 9.336 -19.719 -19.984 1 62.94 44 ALA B O 1
ATOM 1655 N N . GLY B 1 45 ? 7.43 -20.25 -18.969 1 72.25 45 GLY B N 1
ATOM 1656 C CA . GLY B 1 45 ? 8.086 -20.703 -17.75 1 72.25 45 GLY B CA 1
ATOM 1657 C C . GLY B 1 45 ? 8.43 -19.562 -16.812 1 72.25 45 GLY B C 1
ATOM 1658 O O . GLY B 1 45 ? 9.047 -19.781 -15.766 1 72.25 45 GLY B O 1
ATOM 1659 N N . ARG B 1 46 ? 7.992 -18.406 -17.234 1 79.44 46 ARG B N 1
ATOM 1660 C CA . ARG B 1 46 ? 8.312 -17.266 -16.391 1 79.44 46 ARG B CA 1
ATOM 1661 C C . ARG B 1 46 ? 7.562 -17.344 -15.062 1 79.44 46 ARG B C 1
ATOM 1663 O O . ARG B 1 46 ? 6.371 -17.656 -15.031 1 79.44 46 ARG B O 1
ATOM 1670 N N . LEU B 1 47 ? 8.305 -17.234 -14.039 1 90.19 47 LEU B N 1
ATOM 1671 C CA . LEU B 1 47 ? 7.73 -17.219 -12.703 1 90.19 47 LEU B CA 1
ATOM 1672 C C . LEU B 1 47 ? 7.098 -15.859 -12.406 1 90.19 47 LEU B C 1
ATOM 1674 O O . LEU B 1 47 ? 7.496 -14.844 -12.984 1 90.19 47 LEU B O 1
ATOM 1678 N N . PRO B 1 48 ? 6.133 -15.922 -11.617 1 92.5 48 PRO B N 1
ATOM 1679 C CA . PRO B 1 48 ? 5.445 -14.656 -11.336 1 92.5 48 PRO B CA 1
ATOM 1680 C C . PRO B 1 48 ? 6.348 -13.641 -10.633 1 92.5 48 PRO B C 1
ATOM 1682 O O . PRO B 1 48 ? 7.105 -14 -9.734 1 92.5 48 PRO B O 1
ATOM 1685 N N . GLY B 1 49 ? 6.191 -12.383 -11.094 1 90.62 49 GLY B N 1
ATOM 1686 C CA . GLY B 1 49 ? 6.906 -11.289 -10.461 1 90.62 49 GLY B CA 1
ATOM 1687 C C . GLY B 1 49 ? 6.066 -10.539 -9.445 1 90.62 49 GLY B C 1
ATOM 1688 O O . GLY B 1 49 ? 6.602 -9.797 -8.617 1 90.62 49 GLY B O 1
ATOM 1689 N N . VAL B 1 50 ? 4.766 -10.781 -9.523 1 91.19 50 VAL B N 1
ATOM 1690 C CA . VAL B 1 50 ? 3.832 -10.086 -8.641 1 91.19 50 VAL B CA 1
ATOM 1691 C C . VAL B 1 50 ? 2.883 -11.086 -7.992 1 91.19 50 VAL B C 1
ATOM 1693 O O . VAL B 1 50 ? 2.342 -11.969 -8.664 1 91.19 50 VAL B O 1
ATOM 1696 N N . LEU B 1 51 ? 2.754 -10.969 -6.73 1 93.75 51 LEU B N 1
ATOM 1697 C CA . LEU B 1 51 ? 1.78 -11.758 -5.984 1 93.75 51 LEU B CA 1
ATOM 1698 C C . LEU B 1 51 ? 0.768 -10.859 -5.285 1 93.75 51 LEU B C 1
ATOM 1700 O O . LEU B 1 51 ? 1.147 -9.922 -4.582 1 93.75 51 LEU B O 1
ATOM 1704 N N . VAL B 1 52 ? -0.498 -11.141 -5.516 1 92.38 52 VAL B N 1
ATOM 1705 C CA . VAL B 1 52 ? -1.57 -10.391 -4.867 1 92.38 52 VAL B CA 1
ATOM 1706 C C . VAL B 1 52 ? -2.416 -11.336 -4.016 1 92.38 52 VAL B C 1
ATOM 1708 O O . VAL B 1 52 ? -2.955 -12.32 -4.52 1 92.38 52 VAL B O 1
ATOM 1711 N N . LEU B 1 53 ? -2.518 -11.039 -2.756 1 92.69 53 LEU B N 1
ATOM 1712 C CA . LEU B 1 53 ? -3.348 -11.828 -1.854 1 92.69 53 LEU B CA 1
ATOM 1713 C C . LEU B 1 53 ? -4.609 -11.062 -1.468 1 92.69 53 LEU B C 1
ATOM 1715 O O . LEU B 1 53 ? -4.555 -9.867 -1.181 1 92.69 53 LEU B O 1
ATOM 1719 N N . ALA B 1 54 ? -5.695 -11.789 -1.494 1 90.94 54 ALA B N 1
ATOM 1720 C CA . ALA B 1 54 ? -6.988 -11.273 -1.048 1 90.94 54 ALA B CA 1
ATOM 1721 C C . ALA B 1 54 ? -7.676 -12.266 -0.114 1 90.94 54 ALA B C 1
ATOM 1723 O O . ALA B 1 54 ? -7.453 -13.477 -0.208 1 90.94 54 ALA B O 1
ATOM 1724 N N . PRO B 1 55 ? -8.547 -11.836 0.761 1 89.88 55 PRO B N 1
ATOM 1725 C CA . PRO B 1 55 ? -9.109 -12.695 1.808 1 89.88 55 PRO B CA 1
ATOM 1726 C C . PRO B 1 55 ? -10.125 -13.703 1.268 1 89.88 55 PRO B C 1
ATOM 1728 O O . PRO B 1 55 ? -10.375 -14.734 1.899 1 89.88 55 PRO B O 1
ATOM 1731 N N . THR B 1 56 ? -10.789 -13.359 0.179 1 89.31 56 THR B N 1
ATOM 1732 C CA . THR B 1 56 ? -11.82 -14.25 -0.349 1 89.31 56 THR B CA 1
ATOM 1733 C C . THR B 1 56 ? -11.602 -14.492 -1.839 1 89.31 56 THR B C 1
ATOM 1735 O O . THR B 1 56 ? -10.961 -13.695 -2.52 1 89.31 56 THR B O 1
ATOM 1738 N N . ARG B 1 57 ? -12.242 -15.578 -2.283 1 88.12 57 ARG B N 1
ATOM 1739 C CA . ARG B 1 57 ? -12.211 -15.898 -3.707 1 88.12 57 ARG B CA 1
ATOM 1740 C C . ARG B 1 57 ? -12.852 -14.789 -4.531 1 88.12 57 ARG B C 1
ATOM 1742 O O . ARG B 1 57 ? -12.328 -14.414 -5.586 1 88.12 57 ARG B O 1
ATOM 1749 N N . GLU B 1 58 ? -13.898 -14.289 -4.016 1 89.12 58 GLU B N 1
ATOM 1750 C CA . GLU B 1 58 ? -14.664 -13.258 -4.715 1 89.12 58 GLU B CA 1
ATOM 1751 C C . GLU B 1 58 ? -13.82 -12 -4.93 1 89.12 58 GLU B C 1
ATOM 1753 O O . GLU B 1 58 ? -13.773 -11.453 -6.035 1 89.12 58 GLU B O 1
ATOM 1758 N N . LEU B 1 59 ? -13.156 -11.656 -3.951 1 86.88 59 LEU B N 1
ATOM 1759 C CA . LEU B 1 59 ? -12.305 -10.477 -4.051 1 86.88 59 LEU B CA 1
ATOM 1760 C C . LEU B 1 59 ? -11.117 -10.742 -4.969 1 86.88 59 LEU B C 1
ATOM 1762 O O . LEU B 1 59 ? -10.727 -9.875 -5.754 1 86.88 59 LEU B O 1
ATOM 1766 N N . ALA B 1 60 ? -10.57 -11.891 -4.855 1 90.69 60 ALA B N 1
ATOM 1767 C CA . ALA B 1 60 ? -9.453 -12.25 -5.73 1 90.69 60 ALA B CA 1
ATOM 1768 C C . ALA B 1 60 ? -9.859 -12.188 -7.199 1 90.69 60 ALA B C 1
ATOM 1770 O O . ALA B 1 60 ? -9.125 -11.656 -8.031 1 90.69 60 ALA B O 1
ATOM 1771 N N . LYS B 1 61 ? -10.984 -12.641 -7.488 1 90 61 LYS B N 1
ATOM 1772 C CA . LYS B 1 61 ? -11.492 -12.625 -8.859 1 90 61 LYS B CA 1
ATOM 1773 C C . LYS B 1 61 ? -11.719 -11.195 -9.344 1 90 61 LYS B C 1
ATOM 1775 O O . LYS B 1 61 ? -11.461 -10.883 -10.508 1 90 61 LYS B O 1
ATOM 1780 N N . GLN B 1 62 ? -12.242 -10.453 -8.477 1 87 62 GLN B N 1
ATOM 1781 C CA . GLN B 1 62 ? -12.453 -9.047 -8.82 1 87 62 GLN B CA 1
ATOM 1782 C C . GLN B 1 62 ? -11.125 -8.359 -9.133 1 87 62 GLN B C 1
ATOM 1784 O O . GLN B 1 62 ? -11.031 -7.609 -10.109 1 87 62 GLN B O 1
ATOM 1789 N N . VAL B 1 63 ? -10.164 -8.617 -8.32 1 87.19 63 VAL B N 1
ATOM 1790 C CA . VAL B 1 63 ? -8.836 -8.039 -8.523 1 87.19 63 VAL B CA 1
ATOM 1791 C C . VAL B 1 63 ? -8.266 -8.508 -9.859 1 87.19 63 VAL B C 1
ATOM 1793 O O . VAL B 1 63 ? -7.719 -7.707 -10.625 1 87.19 63 VAL B O 1
ATOM 1796 N N . GLU B 1 64 ? -8.406 -9.727 -10.109 1 90.31 64 GLU B N 1
ATOM 1797 C CA . GLU B 1 64 ? -7.945 -10.273 -11.383 1 90.31 64 GLU B CA 1
ATOM 1798 C C . GLU B 1 64 ? -8.602 -9.555 -12.562 1 90.31 64 GLU B C 1
ATOM 1800 O O . GLU B 1 64 ? -7.922 -9.18 -13.516 1 90.31 64 GLU B O 1
ATOM 1805 N N . THR B 1 65 ? -9.891 -9.43 -12.492 1 89.62 65 THR B N 1
ATOM 1806 C CA . THR B 1 65 ? -10.641 -8.781 -13.57 1 89.62 65 THR B CA 1
ATOM 1807 C C . THR B 1 65 ? -10.141 -7.355 -13.789 1 89.62 65 THR B C 1
ATOM 1809 O O . THR B 1 65 ? -9.938 -6.938 -14.93 1 89.62 65 THR B O 1
ATOM 1812 N N . GLU B 1 66 ? -9.914 -6.719 -12.75 1 85.06 66 GLU B N 1
ATOM 1813 C CA . GLU B 1 66 ? -9.445 -5.34 -12.836 1 85.06 66 GLU B CA 1
ATOM 1814 C C . GLU B 1 66 ? -8.047 -5.273 -13.445 1 85.06 66 GLU B C 1
ATOM 1816 O O . GLU B 1 66 ? -7.754 -4.379 -14.25 1 85.06 66 GLU B O 1
ATOM 1821 N N . ILE B 1 67 ? -7.207 -6.133 -13.039 1 86.25 67 ILE B N 1
ATOM 1822 C CA . ILE B 1 67 ? -5.848 -6.164 -13.562 1 86.25 67 ILE B CA 1
ATOM 1823 C C . ILE B 1 67 ? -5.883 -6.465 -15.062 1 86.25 67 ILE B C 1
ATOM 1825 O O . ILE B 1 67 ? -5.203 -5.805 -15.852 1 86.25 67 ILE B O 1
ATOM 1829 N N . LYS B 1 68 ? -6.664 -7.371 -15.438 1 88.31 68 LYS B N 1
ATOM 1830 C CA . LYS B 1 68 ? -6.758 -7.758 -16.844 1 88.31 68 LYS B CA 1
ATOM 1831 C C . LYS B 1 68 ? -7.281 -6.605 -17.688 1 88.31 68 LYS B C 1
ATOM 1833 O O . LYS B 1 68 ? -6.863 -6.434 -18.844 1 88.31 68 LYS B O 1
ATOM 1838 N N . GLU B 1 69 ? -8.133 -5.871 -17.109 1 86 69 GLU B N 1
ATOM 1839 C CA . GLU B 1 69 ? -8.688 -4.727 -17.828 1 86 69 GLU B CA 1
ATOM 1840 C C . GLU B 1 69 ? -7.66 -3.602 -17.953 1 86 69 GLU B C 1
ATOM 1842 O O . GLU B 1 69 ? -7.582 -2.934 -18.984 1 86 69 GLU B O 1
ATOM 1847 N N . SER B 1 70 ? -6.895 -3.441 -16.938 1 80.5 70 SER B N 1
ATOM 1848 C CA . SER B 1 70 ? -5.973 -2.312 -16.875 1 80.5 70 SER B CA 1
ATOM 1849 C C . SER B 1 70 ? -4.641 -2.652 -17.547 1 80.5 70 SER B C 1
ATOM 1851 O O . SER B 1 70 ? -3.955 -1.766 -18.047 1 80.5 70 SER B O 1
ATOM 1853 N N . ALA B 1 71 ? -4.309 -3.889 -17.453 1 83.56 71 ALA B N 1
ATOM 1854 C CA . ALA B 1 71 ? -3.045 -4.348 -18.031 1 83.56 71 ALA B CA 1
ATOM 1855 C C . ALA B 1 71 ? -3.225 -5.668 -18.766 1 83.56 71 ALA B C 1
ATOM 1857 O O . ALA B 1 71 ? -2.678 -6.695 -18.359 1 83.56 71 ALA B O 1
ATOM 1858 N N . PRO B 1 72 ? -3.865 -5.582 -19.922 1 86.06 72 PRO B N 1
ATOM 1859 C CA . PRO B 1 72 ? -4.191 -6.805 -20.672 1 86.06 72 PRO B CA 1
ATOM 1860 C C . PRO B 1 72 ? -2.955 -7.508 -21.219 1 86.06 72 PRO B C 1
ATOM 1862 O O . PRO B 1 72 ? -3.018 -8.688 -21.578 1 86.06 72 PRO B O 1
ATOM 1865 N N . TYR B 1 73 ? -1.916 -6.832 -21.266 1 84.19 73 TYR B N 1
ATOM 1866 C CA . TYR B 1 73 ? -0.704 -7.406 -21.844 1 84.19 73 TYR B CA 1
ATOM 1867 C C . TYR B 1 73 ? 0.017 -8.289 -20.828 1 84.19 73 TYR B C 1
ATOM 1869 O O . TYR B 1 73 ? 0.907 -9.062 -21.188 1 84.19 73 TYR B O 1
ATOM 1877 N N . LEU B 1 74 ? -0.392 -8.195 -19.609 1 85.81 74 LEU B N 1
ATOM 1878 C CA . LEU B 1 74 ? 0.197 -9.031 -18.578 1 85.81 74 LEU B CA 1
ATOM 1879 C C . LEU B 1 74 ? -0.61 -10.312 -18.391 1 85.81 74 LEU B C 1
ATOM 1881 O O . LEU B 1 74 ? -1.842 -10.289 -18.438 1 85.81 74 LEU B O 1
ATOM 1885 N N . ARG B 1 75 ? 0.089 -11.352 -18.25 1 90.69 75 ARG B N 1
ATOM 1886 C CA . ARG B 1 75 ? -0.577 -12.617 -17.953 1 90.69 75 ARG B CA 1
ATOM 1887 C C . ARG B 1 75 ? -0.889 -12.75 -16.469 1 90.69 75 ARG B C 1
ATOM 1889 O O . ARG B 1 75 ? 0.018 -12.93 -15.656 1 90.69 75 ARG B O 1
ATOM 1896 N N . THR B 1 76 ? -2.137 -12.711 -16.203 1 91 76 THR B N 1
ATOM 1897 C CA . THR B 1 76 ? -2.604 -12.789 -14.828 1 91 76 THR B CA 1
ATOM 1898 C C . THR B 1 76 ? -3.393 -14.078 -14.594 1 91 76 THR B C 1
ATOM 1900 O O . THR B 1 76 ? -4.266 -14.43 -15.391 1 91 76 THR B O 1
ATOM 1903 N N . VAL B 1 77 ? -3 -14.773 -13.508 1 92.56 77 VAL B N 1
ATOM 1904 C CA . VAL B 1 77 ? -3.719 -15.992 -13.156 1 92.56 77 VAL B CA 1
ATOM 1905 C C . VAL B 1 77 ? -4.293 -15.867 -11.742 1 92.56 77 VAL B C 1
ATOM 1907 O O . VAL B 1 77 ? -3.602 -15.422 -10.82 1 92.56 77 VAL B O 1
ATOM 1910 N N . CYS B 1 78 ? -5.504 -16.203 -11.672 1 92.81 78 CYS B N 1
ATOM 1911 C CA . CYS B 1 78 ? -6.168 -16.25 -10.375 1 92.81 78 CYS B CA 1
ATOM 1912 C C . CYS B 1 78 ? -6.352 -17.688 -9.906 1 92.81 78 CYS B C 1
ATOM 1914 O O . CYS B 1 78 ? -6.883 -18.531 -10.641 1 92.81 78 CYS B O 1
ATOM 1916 N N . VAL B 1 79 ? -5.879 -17.922 -8.633 1 91.25 79 VAL B N 1
ATOM 1917 C CA . VAL B 1 79 ? -5.945 -19.297 -8.148 1 91.25 79 VAL B CA 1
ATOM 1918 C C . VAL B 1 79 ? -6.965 -19.406 -7.016 1 91.25 79 VAL B C 1
ATOM 1920 O O . VAL B 1 79 ? -7.016 -18.531 -6.141 1 91.25 79 VAL B O 1
ATOM 1923 N N . TYR B 1 80 ? -7.754 -20.406 -7.066 1 81.62 80 TYR B N 1
ATOM 1924 C CA . TYR B 1 80 ? -8.734 -20.672 -6.023 1 81.62 80 TYR B CA 1
ATOM 1925 C C . TYR B 1 80 ? -9.141 -22.141 -6.012 1 81.62 80 TYR B C 1
ATOM 1927 O O . TYR B 1 80 ? -8.844 -22.891 -6.957 1 81.62 80 TYR B O 1
ATOM 1935 N N . ILE B 1 81 ? -9.773 -22.391 -4.789 1 77.69 81 ILE B N 1
ATOM 1936 C CA . ILE B 1 81 ? -10.164 -23.797 -4.605 1 77.69 81 ILE B CA 1
ATOM 1937 C C . ILE B 1 81 ? -11.273 -24.156 -5.586 1 77.69 81 ILE B C 1
ATOM 1939 O O . ILE B 1 81 ? -12.18 -23.344 -5.824 1 77.69 81 ILE B O 1
ATOM 1943 N N . GLY B 1 82 ? -11.312 -25.25 -6.148 1 73.56 82 GLY B N 1
ATOM 1944 C CA . GLY B 1 82 ? -12.367 -25.766 -7 1 73.56 82 GLY B CA 1
ATOM 1945 C C . GLY B 1 82 ? -11.977 -25.859 -8.461 1 73.56 82 GLY B C 1
ATOM 1946 O O . GLY B 1 82 ? -12.75 -26.328 -9.289 1 73.56 82 GLY B O 1
ATOM 1947 N N . VAL B 1 83 ? -10.977 -25.188 -8.836 1 69.94 83 VAL B N 1
ATOM 1948 C CA . VAL B 1 83 ? -10.477 -25.344 -10.195 1 69.94 83 VAL B CA 1
ATOM 1949 C C . VAL B 1 83 ? -9.57 -26.578 -10.281 1 69.94 83 VAL B C 1
ATOM 1951 O O . VAL B 1 83 ? -8.898 -26.922 -9.312 1 69.94 83 VAL B O 1
ATOM 1954 N N . SER B 1 84 ? -9.766 -27.266 -11.383 1 78.19 84 SER B N 1
ATOM 1955 C CA . SER B 1 84 ? -8.93 -28.453 -11.562 1 78.19 84 SER B CA 1
ATOM 1956 C C . SER B 1 84 ? -7.445 -28.109 -11.438 1 78.19 84 SER B C 1
ATOM 1958 O O . SER B 1 84 ? -7.008 -27.047 -11.914 1 78.19 84 SER B O 1
ATOM 1960 N N . ASP B 1 85 ? -6.773 -29 -10.672 1 75.62 85 ASP B N 1
ATOM 1961 C CA . ASP B 1 85 ? -5.332 -28.844 -10.484 1 75.62 85 ASP B CA 1
ATOM 1962 C C . ASP B 1 85 ? -4.613 -28.766 -11.828 1 75.62 85 ASP B C 1
ATOM 1964 O O . ASP B 1 85 ? -3.689 -27.969 -12 1 75.62 85 ASP B O 1
ATOM 1968 N N . THR B 1 86 ? -5.105 -29.594 -12.625 1 78.88 86 THR B N 1
ATOM 1969 C CA . THR B 1 86 ? -4.469 -29.688 -13.93 1 78.88 86 THR B CA 1
ATOM 1970 C C . THR B 1 86 ? -4.582 -28.359 -14.688 1 78.88 86 THR B C 1
ATOM 1972 O O . THR B 1 86 ? -3.607 -27.891 -15.281 1 78.88 86 THR B O 1
ATOM 1975 N N . LEU B 1 87 ? -5.711 -27.781 -14.656 1 80.25 87 LEU B N 1
ATOM 1976 C CA . LEU B 1 87 ? -5.93 -26.516 -15.352 1 80.25 87 LEU B CA 1
ATOM 1977 C C . LEU B 1 87 ? -5.074 -25.406 -14.742 1 80.25 87 LEU B C 1
ATOM 1979 O O . LEU B 1 87 ? -4.461 -24.625 -15.469 1 80.25 87 LEU B O 1
ATOM 1983 N N . GLN B 1 88 ? -5.043 -25.391 -13.523 1 82.94 88 GLN B N 1
ATOM 1984 C CA . GLN B 1 88 ? -4.25 -24.359 -12.836 1 82.94 88 GLN B CA 1
ATOM 1985 C C . GLN B 1 88 ? -2.762 -24.547 -13.133 1 82.94 88 GLN B C 1
ATOM 1987 O O . GLN B 1 88 ? -2.055 -23.562 -13.391 1 82.94 88 GLN B O 1
ATOM 1992 N N . LYS B 1 89 ? -2.406 -25.828 -13.156 1 84.38 89 LYS B N 1
ATOM 1993 C CA . LYS B 1 89 ? -1.014 -26.141 -13.469 1 84.38 89 LYS B CA 1
ATOM 1994 C C . LYS B 1 89 ? -0.652 -25.703 -14.883 1 84.38 89 LYS B C 1
ATOM 1996 O O . LYS B 1 89 ? 0.412 -25.125 -15.102 1 84.38 89 LYS B O 1
ATOM 2001 N N . ASN B 1 90 ? -1.533 -25.969 -15.734 1 86.12 90 ASN B N 1
ATOM 2002 C CA . ASN B 1 90 ? -1.3 -25.594 -17.125 1 86.12 90 ASN B CA 1
ATOM 2003 C C . ASN B 1 90 ? -1.196 -24.078 -17.281 1 86.12 90 ASN B C 1
ATOM 2005 O O . ASN B 1 90 ? -0.325 -23.594 -18 1 86.12 90 ASN B O 1
ATOM 2009 N N . GLN B 1 91 ? -2.002 -23.391 -16.641 1 85.31 91 GLN B N 1
ATOM 2010 C CA . GLN B 1 91 ? -2.002 -21.938 -16.703 1 85.31 91 GLN B CA 1
ATOM 2011 C C . GLN B 1 91 ? -0.704 -21.359 -16.156 1 85.31 91 GLN B C 1
ATOM 2013 O O . GLN B 1 91 ? -0.149 -20.406 -16.719 1 85.31 91 GLN B O 1
ATOM 2018 N N . LEU B 1 92 ? -0.227 -21.953 -15.172 1 87.69 92 LEU B N 1
ATOM 2019 C CA . LEU B 1 92 ? 0.971 -21.453 -14.5 1 87.69 92 LEU B CA 1
ATOM 2020 C C . LEU B 1 92 ? 2.225 -21.828 -15.281 1 87.69 92 LEU B C 1
ATOM 2022 O O . LEU B 1 92 ? 3.205 -21.078 -15.281 1 87.69 92 LEU B O 1
ATOM 2026 N N . SER B 1 93 ? 2.172 -22.938 -15.992 1 86.25 93 SER B N 1
ATOM 2027 C CA . SER B 1 93 ? 3.324 -23.438 -16.734 1 86.25 93 SER B CA 1
ATOM 2028 C C . SER B 1 93 ? 3.572 -22.594 -17.984 1 86.25 93 SER B C 1
ATOM 2030 O O . SER B 1 93 ? 4.691 -22.562 -18.516 1 86.25 93 SER B O 1
ATOM 2032 N N . ARG B 1 94 ? 2.613 -21.953 -18.516 1 86.19 94 ARG B N 1
ATOM 2033 C CA . ARG B 1 94 ? 2.725 -21.141 -19.703 1 86.19 94 ARG B CA 1
ATOM 2034 C C . ARG B 1 94 ? 3.428 -19.812 -19.406 1 86.19 94 ARG B C 1
ATOM 2036 O O . ARG B 1 94 ? 3.783 -19.078 -20.328 1 86.19 94 ARG B O 1
ATOM 2043 N N . GLY B 1 95 ? 3.662 -19.625 -18.141 1 87.94 95 GLY B N 1
ATOM 2044 C CA . GLY B 1 95 ? 4.242 -18.359 -17.75 1 87.94 95 GLY B CA 1
ATOM 2045 C C . GLY B 1 95 ? 3.221 -17.375 -17.203 1 87.94 95 GLY B C 1
ATOM 2046 O O . GLY B 1 95 ? 2.119 -17.25 -17.75 1 87.94 95 GLY B O 1
ATOM 2047 N N . VAL B 1 96 ? 3.596 -16.703 -16.188 1 91.19 96 VAL B N 1
ATOM 2048 C CA . VAL B 1 96 ? 2.666 -15.805 -15.523 1 91.19 96 VAL B CA 1
ATOM 2049 C C . VAL B 1 96 ? 3.42 -14.594 -14.969 1 91.19 96 VAL B C 1
ATOM 2051 O O . VAL B 1 96 ? 4.523 -14.734 -14.438 1 91.19 96 VAL B O 1
ATOM 2054 N N . ASN B 1 97 ? 2.783 -13.438 -15.133 1 89.94 97 ASN B N 1
ATOM 2055 C CA . ASN B 1 97 ? 3.355 -12.227 -14.562 1 89.94 97 ASN B CA 1
ATOM 2056 C C . ASN B 1 97 ? 2.846 -11.969 -13.148 1 89.94 97 ASN B C 1
ATOM 2058 O O . ASN B 1 97 ? 3.617 -11.594 -12.266 1 89.94 97 ASN B O 1
ATOM 2062 N N . ILE B 1 98 ? 1.555 -12.242 -13.086 1 92.06 98 ILE B N 1
ATOM 2063 C CA . ILE B 1 98 ? 0.874 -11.875 -11.844 1 92.06 98 ILE B CA 1
ATOM 2064 C C . ILE B 1 98 ? 0.025 -13.047 -11.359 1 92.06 98 ILE B C 1
ATOM 2066 O O . ILE B 1 98 ? -0.736 -13.641 -12.125 1 92.06 98 ILE B O 1
ATOM 2070 N N . VAL B 1 99 ? 0.203 -13.367 -10.102 1 94.31 99 VAL B N 1
ATOM 2071 C CA . VAL B 1 99 ? -0.677 -14.352 -9.477 1 94.31 99 VAL B CA 1
ATOM 2072 C C . VAL B 1 99 ? -1.544 -13.672 -8.422 1 94.31 99 VAL B C 1
ATOM 2074 O O . VAL B 1 99 ? -1.043 -12.906 -7.598 1 94.31 99 VAL B O 1
ATOM 2077 N N . VAL B 1 100 ? -2.814 -13.953 -8.523 1 93.56 100 VAL B N 1
ATOM 2078 C CA . VAL B 1 100 ? -3.785 -13.453 -7.555 1 93.56 100 VAL B CA 1
ATOM 2079 C C . VAL B 1 100 ? -4.492 -14.625 -6.875 1 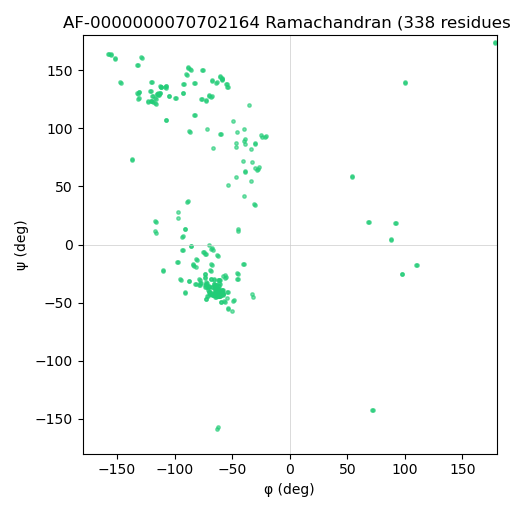93.56 100 VAL B C 1
ATOM 2081 O O . VAL B 1 100 ? -4.836 -15.609 -7.527 1 93.56 100 VAL B O 1
ATOM 2084 N N . GLY B 1 101 ? -4.727 -14.516 -5.52 1 93.31 101 GLY B N 1
ATOM 2085 C CA . GLY B 1 101 ? -5.488 -15.586 -4.891 1 93.31 101 GLY B CA 1
ATOM 2086 C C . GLY B 1 101 ? -5.652 -15.398 -3.393 1 93.31 101 GLY B C 1
ATOM 2087 O O . GLY B 1 101 ? -5.09 -14.469 -2.811 1 93.31 101 GLY B O 1
ATOM 2088 N N . ALA B 1 102 ? -6.441 -16.281 -2.883 1 92 102 ALA B N 1
ATOM 2089 C CA . ALA B 1 102 ? -6.578 -16.375 -1.432 1 92 102 ALA B CA 1
ATOM 2090 C C . ALA B 1 102 ? -5.492 -17.266 -0.833 1 92 102 ALA B C 1
ATOM 2092 O O . ALA B 1 102 ? -5.031 -18.203 -1.477 1 92 102 ALA B O 1
ATOM 2093 N N . PRO B 1 103 ? -5.129 -16.953 0.408 1 92.25 103 PRO B N 1
ATOM 2094 C CA . PRO B 1 103 ? -3.99 -17.656 1.001 1 92.25 103 PRO B CA 1
ATOM 2095 C C . PRO B 1 103 ? -4.191 -19.172 1.051 1 92.25 103 PRO B C 1
ATOM 2097 O O . PRO B 1 103 ? -3.258 -19.922 0.776 1 92.25 103 PRO B O 1
ATOM 2100 N N . GLY B 1 104 ? -5.367 -19.641 1.354 1 89.31 104 GLY B N 1
ATOM 2101 C CA . GLY B 1 104 ? -5.621 -21.062 1.491 1 89.31 104 GLY B CA 1
ATOM 2102 C C . GLY B 1 104 ? -5.195 -21.875 0.277 1 89.31 104 GLY B C 1
ATOM 2103 O O . GLY B 1 104 ? -4.367 -22.781 0.387 1 89.31 104 GLY B O 1
ATOM 2104 N N . ARG B 1 105 ? -5.68 -21.516 -0.847 1 90.88 105 ARG B N 1
ATOM 2105 C CA . ARG B 1 105 ? -5.348 -22.25 -2.064 1 90.88 105 ARG B CA 1
ATOM 2106 C C . ARG B 1 105 ? -3.898 -22.016 -2.469 1 90.88 105 ARG B C 1
ATOM 2108 O O . ARG B 1 105 ? -3.232 -22.922 -2.973 1 90.88 105 ARG B O 1
ATOM 2115 N N . LEU B 1 106 ? -3.453 -20.844 -2.311 1 93.06 106 LEU B N 1
ATOM 2116 C CA . LEU B 1 106 ? -2.094 -20.5 -2.709 1 93.06 106 LEU B CA 1
ATOM 2117 C C . LEU B 1 106 ? -1.074 -21.375 -1.987 1 93.06 106 LEU B C 1
ATOM 2119 O O . LEU B 1 106 ? -0.104 -21.844 -2.594 1 93.06 106 LEU B O 1
ATOM 2123 N N . ILE B 1 107 ? -1.34 -21.625 -0.773 1 91.44 107 ILE B N 1
ATOM 2124 C CA . ILE B 1 107 ? -0.412 -22.422 0.019 1 91.44 107 ILE B CA 1
ATOM 2125 C C . ILE B 1 107 ? -0.339 -23.844 -0.546 1 91.44 107 ILE B C 1
ATOM 2127 O O . ILE B 1 107 ? 0.737 -24.438 -0.598 1 91.44 107 ILE B O 1
ATOM 2131 N N . ASP B 1 108 ? -1.461 -24.328 -0.915 1 90 108 ASP B N 1
ATOM 2132 C CA . ASP B 1 108 ? -1.517 -25.672 -1.49 1 90 108 ASP B CA 1
ATOM 2133 C C . ASP B 1 108 ? -0.653 -25.766 -2.746 1 90 108 ASP B C 1
ATOM 2135 O O . ASP B 1 108 ? 0.097 -26.734 -2.918 1 90 108 ASP B O 1
ATOM 2139 N N . LEU B 1 109 ? -0.754 -24.812 -3.5 1 91.38 109 LEU B N 1
ATOM 2140 C CA . LEU B 1 109 ? -0.032 -24.812 -4.766 1 91.38 109 LEU B CA 1
ATOM 2141 C C . LEU B 1 109 ? 1.463 -24.609 -4.539 1 91.38 109 LEU B C 1
ATOM 2143 O O . LEU B 1 109 ? 2.285 -25.188 -5.258 1 91.38 109 LEU B O 1
ATOM 2147 N N . VAL B 1 110 ? 1.749 -23.875 -3.596 1 92.19 110 VAL B N 1
ATOM 2148 C CA . VAL B 1 110 ? 3.148 -23.609 -3.271 1 92.19 110 VAL B CA 1
ATOM 2149 C C . VAL B 1 110 ? 3.775 -24.859 -2.658 1 92.19 110 VAL B C 1
ATOM 2151 O O . VAL B 1 110 ? 4.875 -25.266 -3.043 1 92.19 110 VAL B O 1
ATOM 2154 N N . ASN B 1 111 ? 3.051 -25.453 -1.789 1 90.69 111 ASN B N 1
ATOM 2155 C CA . ASN B 1 111 ? 3.559 -26.625 -1.097 1 90.69 111 ASN B CA 1
ATOM 2156 C C . ASN B 1 111 ? 3.695 -27.812 -2.043 1 90.69 111 ASN B C 1
ATOM 2158 O O . ASN B 1 111 ? 4.562 -28.672 -1.852 1 90.69 111 ASN B O 1
ATOM 2162 N N . SER B 1 112 ? 2.887 -27.891 -3.033 1 88.94 112 SER B N 1
ATOM 2163 C CA . SER B 1 112 ? 2.959 -28.969 -4.012 1 88.94 112 SER B CA 1
ATOM 2164 C C . SER B 1 112 ? 3.957 -28.656 -5.121 1 88.94 112 SER B C 1
ATOM 2166 O O . SER B 1 112 ? 4.094 -29.406 -6.078 1 88.94 112 SER B O 1
ATOM 2168 N N . ASN B 1 113 ? 4.539 -27.5 -5.035 1 89.81 113 ASN B N 1
ATOM 2169 C CA . ASN B 1 113 ? 5.574 -27.031 -5.957 1 89.81 113 ASN B CA 1
ATOM 2170 C C . ASN B 1 113 ? 5.008 -26.766 -7.348 1 89.81 113 ASN B C 1
ATOM 2172 O O . ASN B 1 113 ? 5.734 -26.844 -8.344 1 89.81 113 ASN B O 1
ATOM 2176 N N . VAL B 1 114 ? 3.746 -26.609 -7.352 1 89.25 114 VAL B N 1
ATOM 2177 C CA . VAL B 1 114 ? 3.102 -26.25 -8.602 1 89.25 114 VAL B CA 1
ATOM 2178 C C . VAL B 1 114 ? 3.307 -24.766 -8.875 1 89.25 114 VAL B C 1
ATOM 2180 O O . VAL B 1 114 ? 3.451 -24.344 -10.031 1 89.25 114 VAL B O 1
ATOM 2183 N N . LEU B 1 115 ? 3.342 -24.031 -7.785 1 91.94 115 LEU B N 1
ATOM 2184 C CA . LEU B 1 115 ? 3.572 -22.594 -7.859 1 91.94 115 LEU B CA 1
ATOM 2185 C C . LEU B 1 115 ? 4.871 -22.219 -7.164 1 91.94 115 LEU B C 1
ATOM 2187 O O . LEU B 1 115 ? 5.055 -22.5 -5.977 1 91.94 115 LEU B O 1
ATOM 2191 N N . LYS B 1 116 ? 5.684 -21.656 -7.891 1 93.44 116 LYS B N 1
ATOM 2192 C CA . LYS B 1 116 ? 6.941 -21.156 -7.34 1 93.44 116 LYS B CA 1
ATOM 2193 C C . LYS B 1 116 ? 6.945 -19.641 -7.25 1 93.44 116 LYS B C 1
ATOM 2195 O O . LYS B 1 116 ? 6.602 -18.953 -8.211 1 93.44 116 LYS B O 1
ATOM 2200 N N . LEU B 1 117 ? 7.402 -19.156 -6.109 1 94.94 117 LEU B N 1
ATOM 2201 C CA . LEU B 1 117 ? 7.297 -17.719 -5.836 1 94.94 117 LEU B CA 1
ATOM 2202 C C . LEU B 1 117 ? 8.68 -17.094 -5.715 1 94.94 117 LEU B C 1
ATOM 2204 O O . LEU B 1 117 ? 8.82 -15.984 -5.195 1 94.94 117 LEU B O 1
ATOM 2208 N N . GLY B 1 118 ? 9.617 -17.703 -6.184 1 93.19 118 GLY B N 1
ATOM 2209 C CA . GLY B 1 118 ? 11 -17.312 -5.973 1 93.19 118 GLY B CA 1
ATOM 2210 C C . GLY B 1 118 ? 11.398 -16.062 -6.746 1 93.19 118 GLY B C 1
ATOM 2211 O O . GLY B 1 118 ? 12.477 -15.516 -6.523 1 93.19 118 GLY B O 1
ATOM 2212 N N . GLU B 1 119 ? 10.539 -15.594 -7.609 1 91 119 GLU B N 1
ATOM 2213 C CA . GLU B 1 119 ? 10.898 -14.43 -8.422 1 91 119 GLU B CA 1
ATOM 2214 C C . GLU B 1 119 ? 9.992 -13.242 -8.117 1 91 119 GLU B C 1
ATOM 2216 O O . GLU B 1 119 ? 10.023 -12.234 -8.828 1 91 119 GLU B O 1
ATOM 2221 N N . VAL B 1 120 ? 9.242 -13.391 -7.102 1 91.38 120 VAL B N 1
ATOM 2222 C CA . VAL B 1 120 ? 8.312 -12.32 -6.762 1 91.38 120 VAL B CA 1
ATOM 2223 C C . VAL B 1 120 ? 9.094 -11.109 -6.25 1 91.38 120 VAL B C 1
ATOM 2225 O O . VAL B 1 120 ? 9.883 -11.227 -5.312 1 91.38 120 VAL B O 1
ATOM 2228 N N . GLN B 1 121 ? 8.766 -10.047 -6.863 1 87.31 121 GLN B N 1
ATOM 2229 C CA . GLN B 1 121 ? 9.398 -8.789 -6.473 1 87.31 121 GLN B CA 1
ATOM 2230 C C . GLN B 1 121 ? 8.406 -7.863 -5.777 1 87.31 121 GLN B C 1
ATOM 2232 O O . GLN B 1 121 ? 8.797 -6.961 -5.039 1 87.31 121 GLN B O 1
ATOM 2237 N N . PHE B 1 122 ? 7.16 -8.141 -6.062 1 87.31 122 PHE B N 1
ATOM 2238 C CA . PHE B 1 122 ? 6.121 -7.273 -5.52 1 87.31 122 PHE B CA 1
ATOM 2239 C C . PHE B 1 122 ? 5.012 -8.094 -4.871 1 87.31 122 PHE B C 1
ATOM 2241 O O . PHE B 1 122 ? 4.449 -8.992 -5.5 1 87.31 122 PHE B O 1
ATOM 2248 N N . LEU B 1 123 ? 4.785 -7.777 -3.695 1 90.94 123 LEU B N 1
ATOM 2249 C CA . LEU B 1 123 ? 3.719 -8.414 -2.932 1 90.94 123 LEU B CA 1
ATOM 2250 C C . LEU B 1 123 ? 2.635 -7.406 -2.568 1 90.94 123 LEU B C 1
ATOM 2252 O O . LEU B 1 123 ? 2.932 -6.32 -2.064 1 90.94 123 LEU B O 1
ATOM 2256 N N . VAL B 1 124 ? 1.421 -7.781 -2.861 1 89.06 124 VAL B N 1
ATOM 2257 C CA . VAL B 1 124 ? 0.294 -6.934 -2.48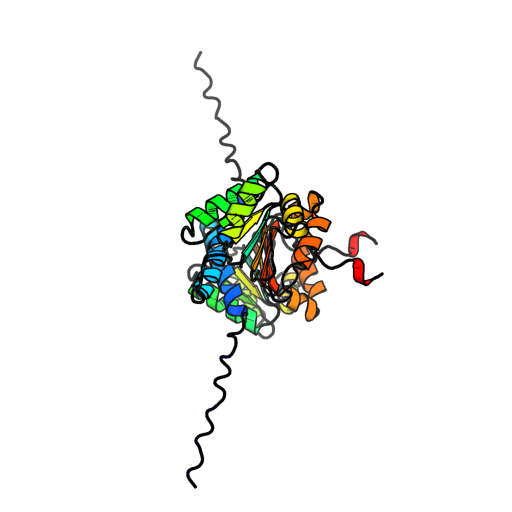6 1 89.06 124 VAL B CA 1
ATOM 2258 C C . VAL B 1 124 ? -0.647 -7.699 -1.562 1 89.06 124 VAL B C 1
ATOM 2260 O O . VAL B 1 124 ? -1.092 -8.805 -1.896 1 89.06 124 VAL B O 1
ATOM 2263 N N . LEU B 1 125 ? -0.893 -7.16 -0.427 1 89.62 125 LEU B N 1
ATOM 2264 C CA . LEU B 1 125 ? -1.897 -7.684 0.491 1 89.62 125 LEU B CA 1
ATOM 2265 C C . LEU B 1 125 ? -3.125 -6.781 0.525 1 89.62 125 LEU B C 1
ATOM 2267 O O . LEU B 1 125 ? -3.066 -5.664 1.049 1 89.62 125 LEU B O 1
ATOM 2271 N N . ASP B 1 126 ? -4.098 -7.285 -0.057 1 86.5 126 ASP B N 1
ATOM 2272 C CA . ASP B 1 126 ? -5.348 -6.535 -0.058 1 86.5 126 ASP B CA 1
ATOM 2273 C C . ASP B 1 126 ? -6.234 -6.945 1.115 1 86.5 126 ASP B C 1
ATOM 2275 O O . ASP B 1 126 ? -6.457 -8.133 1.348 1 86.5 126 ASP B O 1
ATOM 2279 N N . GLU B 1 127 ? -6.684 -5.938 1.795 1 85.75 127 GLU B N 1
ATOM 2280 C CA . GLU B 1 127 ? -7.492 -6.145 2.992 1 85.75 127 GLU B CA 1
ATOM 2281 C C . GLU B 1 127 ? -6.781 -7.055 3.988 1 85.75 127 GLU B C 1
ATOM 2283 O O . GLU B 1 127 ? -7.352 -8.047 4.449 1 85.75 127 GLU B O 1
ATOM 2288 N N . ALA B 1 128 ? -5.648 -6.629 4.367 1 85.06 128 ALA B N 1
ATOM 2289 C CA . ALA B 1 128 ? -4.781 -7.422 5.23 1 85.06 128 ALA B CA 1
ATOM 2290 C C . ALA B 1 128 ? -5.445 -7.695 6.578 1 85.06 128 ALA B C 1
ATOM 2292 O O . ALA B 1 128 ? -5.297 -8.781 7.141 1 85.06 128 ALA B O 1
ATOM 2293 N N . ASN B 1 129 ? -6.191 -6.727 7.055 1 82.38 129 ASN B N 1
ATOM 2294 C CA . ASN B 1 129 ? -6.852 -6.91 8.344 1 82.38 129 ASN B CA 1
ATOM 2295 C C . ASN B 1 129 ? -7.902 -8.016 8.281 1 82.38 129 ASN B C 1
ATOM 2297 O O . ASN B 1 129 ? -8.102 -8.742 9.25 1 82.38 129 ASN B O 1
ATOM 2301 N N . GLN B 1 130 ? -8.492 -8.094 7.176 1 83.19 130 GLN B N 1
ATOM 2302 C CA . GLN B 1 130 ? -9.484 -9.148 7.008 1 83.19 130 GLN B CA 1
ATOM 2303 C C . GLN B 1 130 ? -8.828 -10.523 6.969 1 83.19 130 GLN B C 1
ATOM 2305 O O . GLN B 1 130 ? -9.375 -11.492 7.504 1 83.19 130 GLN B O 1
ATOM 2310 N N . MET B 1 131 ? -7.719 -10.594 6.289 1 84.06 131 MET B N 1
ATOM 2311 C CA . MET B 1 131 ? -7.02 -11.875 6.215 1 84.06 131 MET B CA 1
ATOM 2312 C C . MET B 1 131 ? -6.609 -12.352 7.605 1 84.06 131 MET B C 1
ATOM 2314 O O . MET B 1 131 ? -6.637 -13.555 7.883 1 84.06 131 MET B O 1
ATOM 2318 N N . LEU B 1 132 ? -6.297 -11.391 8.414 1 77.88 132 LEU B N 1
ATOM 2319 C CA . LEU B 1 132 ? -5.969 -11.719 9.797 1 77.88 132 LEU B CA 1
ATOM 2320 C C . LEU B 1 132 ? -7.219 -12.109 10.578 1 77.88 132 LEU B C 1
ATOM 2322 O O . LEU B 1 132 ? -7.184 -13.031 11.398 1 77.88 132 LEU B O 1
ATOM 2326 N N . ALA B 1 133 ? -8.297 -11.508 10.266 1 78 133 ALA B N 1
ATOM 2327 C CA . ALA B 1 133 ? -9.555 -11.727 10.977 1 78 133 ALA B CA 1
ATOM 2328 C C . ALA B 1 133 ? -10.141 -13.102 10.641 1 78 133 ALA B C 1
ATOM 2330 O O . ALA B 1 133 ? -10.797 -13.719 11.484 1 78 133 ALA B O 1
ATOM 2331 N N . VAL B 1 134 ? -9.906 -13.539 9.43 1 81.31 134 VAL B N 1
ATOM 2332 C CA . VAL B 1 134 ? -10.523 -14.789 9 1 81.31 134 VAL B CA 1
ATOM 2333 C C . VAL B 1 134 ? -9.57 -15.953 9.258 1 81.31 134 VAL B C 1
ATOM 2335 O O . VAL B 1 134 ? -9.836 -17.078 8.844 1 81.31 134 VAL B O 1
ATOM 2338 N N . GLY B 1 135 ? -8.461 -15.727 9.898 1 81.69 135 GLY B N 1
ATOM 2339 C CA . GLY B 1 135 ? -7.602 -16.812 10.344 1 81.69 135 GLY B CA 1
ATOM 2340 C C . GLY B 1 135 ? -6.52 -17.172 9.344 1 81.69 135 GLY B C 1
ATOM 2341 O O . GLY B 1 135 ? -5.992 -18.281 9.367 1 81.69 135 GLY B O 1
ATOM 2342 N N . PHE B 1 136 ? -6.227 -16.328 8.438 1 86.62 136 PHE B N 1
ATOM 2343 C CA . PHE B 1 136 ? -5.234 -16.625 7.41 1 86.62 136 PHE B CA 1
ATOM 2344 C C . PHE B 1 136 ? -3.846 -16.172 7.852 1 86.62 136 PHE B C 1
ATOM 2346 O O . PHE B 1 136 ? -2.914 -16.125 7.047 1 86.62 136 PHE B O 1
ATOM 2353 N N . GLU B 1 137 ? -3.75 -15.891 9.016 1 84.75 137 GLU B N 1
ATOM 2354 C CA . GLU B 1 137 ? -2.479 -15.352 9.484 1 84.75 137 GLU B CA 1
ATOM 2355 C C . GLU B 1 137 ? -1.336 -16.328 9.234 1 84.75 137 GLU B C 1
ATOM 2357 O O . GLU B 1 137 ? -0.321 -15.969 8.641 1 84.75 137 GLU B O 1
ATOM 2362 N N . GLU B 1 138 ? -1.574 -17.531 9.641 1 86.94 138 GLU B N 1
ATOM 2363 C CA . GLU B 1 138 ? -0.535 -18.547 9.484 1 86.94 138 GLU B CA 1
ATOM 2364 C C . GLU B 1 138 ? -0.266 -18.828 8.008 1 86.94 138 GLU B C 1
ATOM 2366 O O . GLU B 1 138 ? 0.887 -18.984 7.598 1 86.94 138 GLU B O 1
ATOM 2371 N N . ASP B 1 139 ? -1.29 -18.938 7.246 1 89.38 139 ASP B N 1
ATOM 2372 C CA . ASP B 1 139 ? -1.147 -19.188 5.816 1 89.38 139 ASP B CA 1
ATOM 2373 C C . ASP B 1 139 ? -0.348 -18.078 5.137 1 89.38 139 ASP B C 1
ATOM 2375 O O . ASP B 1 139 ? 0.555 -18.359 4.344 1 89.38 139 ASP B O 1
ATOM 2379 N N . VAL B 1 140 ? -0.654 -16.859 5.5 1 89.94 140 VAL B N 1
ATOM 2380 C CA . VAL B 1 140 ? 0.037 -15.711 4.91 1 89.94 140 VAL B CA 1
ATOM 2381 C C . VAL B 1 140 ? 1.514 -15.75 5.301 1 89.94 140 VAL B C 1
ATOM 2383 O O . VAL B 1 140 ? 2.389 -15.531 4.457 1 89.94 140 VAL B O 1
ATOM 2386 N N . GLU B 1 141 ? 1.749 -16.062 6.504 1 88.19 141 GLU B N 1
ATOM 2387 C CA . GLU B 1 141 ? 3.129 -16.125 6.977 1 88.19 141 GLU B CA 1
ATOM 2388 C C . GLU B 1 141 ? 3.914 -17.203 6.223 1 88.19 141 GLU B C 1
ATOM 2390 O O . GLU B 1 141 ? 5.066 -16.984 5.848 1 88.19 141 GLU B O 1
ATOM 2395 N N . THR B 1 142 ? 3.283 -18.312 6.055 1 89.75 142 THR B N 1
ATOM 2396 C CA . THR B 1 142 ? 3.922 -19.406 5.316 1 89.75 142 THR B CA 1
ATOM 2397 C C . THR B 1 142 ? 4.238 -18.969 3.887 1 89.75 142 THR B C 1
ATOM 2399 O O . THR B 1 142 ? 5.316 -19.266 3.367 1 89.75 142 THR B O 1
ATOM 2402 N N . ILE B 1 143 ? 3.348 -18.281 3.293 1 92.5 143 ILE B N 1
ATOM 2403 C CA . ILE B 1 143 ? 3.539 -17.797 1.931 1 92.5 143 ILE B CA 1
ATOM 2404 C C . ILE B 1 143 ? 4.707 -16.812 1.896 1 92.5 143 ILE B C 1
ATOM 2406 O O . ILE B 1 143 ? 5.551 -16.875 1 1 92.5 143 ILE B O 1
ATOM 2410 N N . LEU B 1 144 ? 4.73 -15.969 2.867 1 91.31 144 LEU B N 1
ATOM 2411 C CA . LEU B 1 144 ? 5.766 -14.945 2.932 1 91.31 144 LEU B CA 1
ATOM 2412 C C . LEU B 1 144 ? 7.148 -15.578 3.043 1 91.31 144 LEU B C 1
ATOM 2414 O O . LEU B 1 144 ? 8.125 -15.031 2.527 1 91.31 144 LEU B O 1
ATOM 2418 N N . GLU B 1 145 ? 7.215 -16.719 3.65 1 90.38 145 GLU B N 1
ATOM 2419 C CA . GLU B 1 145 ? 8.484 -17.422 3.824 1 90.38 145 GLU B CA 1
ATOM 2420 C C . GLU B 1 145 ? 9.016 -17.938 2.492 1 90.38 145 GLU B C 1
ATOM 2422 O O . GLU B 1 145 ? 10.203 -18.234 2.359 1 90.38 145 GLU B O 1
ATOM 2427 N N . LYS B 1 146 ? 8.164 -18.078 1.603 1 93.19 146 LYS B N 1
ATOM 2428 C CA . LYS B 1 146 ? 8.539 -18.641 0.309 1 93.19 146 LYS B CA 1
ATOM 2429 C C . LYS B 1 146 ? 8.891 -17.547 -0.687 1 93.19 146 LYS B C 1
ATOM 2431 O O . LYS B 1 146 ? 9.328 -17.828 -1.806 1 93.19 146 LYS B O 1
ATOM 2436 N N . LEU B 1 147 ? 8.711 -16.328 -0.288 1 94 147 LEU B N 1
ATOM 2437 C CA . LEU B 1 147 ? 9.023 -15.195 -1.146 1 94 147 LEU B CA 1
ATOM 2438 C C . LEU B 1 147 ? 10.477 -14.766 -0.981 1 94 147 LEU B C 1
ATOM 2440 O O . LEU B 1 147 ? 11.078 -14.984 0.073 1 94 147 LEU B O 1
ATOM 2444 N N . PRO B 1 148 ? 10.977 -14.188 -2.041 1 92.25 148 PRO B N 1
ATOM 2445 C CA . PRO B 1 148 ? 12.32 -13.617 -1.879 1 92.25 148 PRO B CA 1
ATOM 2446 C C . PRO B 1 148 ? 12.383 -12.555 -0.783 1 92.25 148 PRO B C 1
ATOM 2448 O O . PRO B 1 148 ? 11.438 -11.781 -0.616 1 92.25 148 PRO B O 1
ATOM 2451 N N . PRO B 1 149 ? 13.492 -12.555 -0.029 1 86.88 149 PRO B N 1
ATOM 2452 C CA . PRO B 1 149 ? 13.633 -11.555 1.03 1 86.88 149 PRO B CA 1
ATOM 2453 C C . PRO B 1 149 ? 13.641 -10.125 0.491 1 86.88 149 PRO B C 1
ATOM 2455 O O . PRO B 1 149 ? 13.133 -9.211 1.146 1 86.88 149 PRO B O 1
ATOM 2458 N N . GLN B 1 150 ? 14.281 -10.023 -0.62 1 85.19 150 GLN B N 1
ATOM 2459 C CA . GLN B 1 150 ? 14.289 -8.703 -1.248 1 85.19 150 GLN B CA 1
ATOM 2460 C C . GLN B 1 150 ? 13.07 -8.516 -2.141 1 85.19 150 GLN B C 1
ATOM 2462 O O . GLN B 1 150 ? 13.031 -9 -3.271 1 85.19 150 GLN B O 1
ATOM 2467 N N . ARG B 1 151 ? 12.078 -7.855 -1.583 1 86.25 151 ARG B N 1
ATOM 2468 C CA . ARG B 1 151 ? 10.836 -7.566 -2.291 1 86.25 151 ARG B CA 1
ATOM 2469 C C . ARG B 1 151 ? 10.18 -6.293 -1.76 1 86.25 151 ARG B C 1
ATOM 2471 O O . ARG B 1 151 ? 10.492 -5.848 -0.653 1 86.25 151 ARG B O 1
ATOM 2478 N N . GLN B 1 152 ? 9.336 -5.785 -2.596 1 84.06 152 GLN B N 1
ATOM 2479 C CA . GLN B 1 152 ? 8.5 -4.672 -2.16 1 84.06 152 GLN B CA 1
ATOM 2480 C C . GLN B 1 152 ? 7.105 -5.148 -1.761 1 84.06 152 GLN B C 1
ATOM 2482 O O . GLN B 1 152 ? 6.461 -5.887 -2.506 1 84.06 152 GLN B O 1
ATOM 2487 N N . SER B 1 153 ? 6.723 -4.805 -0.587 1 87.31 153 SER B N 1
ATOM 2488 C CA . SER B 1 153 ? 5.414 -5.211 -0.089 1 87.31 153 SER B CA 1
ATOM 2489 C C . SER B 1 153 ? 4.484 -4.012 0.063 1 87.31 153 SER B C 1
ATOM 2491 O O . SER B 1 153 ? 4.906 -2.943 0.51 1 87.31 153 SER B O 1
ATOM 2493 N N . MET B 1 154 ? 3.309 -4.258 -0.386 1 85.94 154 MET B N 1
ATOM 2494 C CA . MET B 1 154 ? 2.248 -3.264 -0.251 1 85.94 154 MET B CA 1
ATOM 2495 C C . MET B 1 154 ? 1.053 -3.842 0.497 1 85.94 154 MET B C 1
ATOM 2497 O O . MET B 1 154 ? 0.51 -4.875 0.104 1 85.94 154 MET B O 1
ATOM 2501 N N . LEU B 1 155 ? 0.742 -3.164 1.536 1 86.19 155 LEU B N 1
ATOM 2502 C CA . LEU B 1 155 ? -0.387 -3.615 2.344 1 86.19 155 LEU B CA 1
ATOM 2503 C C . LEU B 1 155 ? -1.504 -2.576 2.342 1 86.19 155 LEU B C 1
ATOM 2505 O O . LEU B 1 155 ? -1.266 -1.401 2.629 1 86.19 155 LEU B O 1
ATOM 2509 N N . PHE B 1 156 ? -2.627 -3.064 1.978 1 84.62 156 PHE B N 1
ATOM 2510 C CA . PHE B 1 156 ? -3.818 -2.225 2.021 1 84.62 156 PHE B CA 1
ATOM 2511 C C . PHE B 1 156 ? -4.809 -2.744 3.057 1 84.62 156 PHE B C 1
ATOM 2513 O O . PHE B 1 156 ? -5.125 -3.936 3.076 1 84.62 156 PHE B O 1
ATOM 2520 N N . GLN B 1 157 ? -5.203 -1.884 3.855 1 83.81 157 GLN B N 1
ATOM 2521 C CA . GLN B 1 157 ? -6.145 -2.336 4.871 1 83.81 157 GLN B CA 1
ATOM 2522 C C . GLN B 1 157 ? -7 -1.179 5.383 1 83.81 157 GLN B C 1
ATOM 2524 O O . GLN B 1 157 ? -6.691 -0.013 5.125 1 83.81 157 GLN B O 1
ATOM 2529 N N . GLN B 1 158 ? -8.031 -1.638 6 1 79.56 158 GLN B N 1
ATOM 2530 C CA . GLN B 1 158 ? -8.852 -0.672 6.723 1 79.56 158 GLN B CA 1
ATOM 2531 C C . GLN B 1 158 ? -8.367 -0.501 8.156 1 79.56 158 GLN B C 1
ATOM 2533 O O . GLN B 1 158 ? -7.797 -1.427 8.742 1 79.56 158 GLN B O 1
ATOM 2538 N N . ARG B 1 159 ? -8.5 0.732 8.68 1 79.25 159 ARG B N 1
ATOM 2539 C CA . ARG B 1 159 ? -8.203 1.045 10.078 1 79.25 159 ARG B CA 1
ATOM 2540 C C . ARG B 1 159 ? -6.699 1.039 10.328 1 79.25 159 ARG B C 1
ATOM 2542 O O . ARG B 1 159 ? -5.922 1.542 9.516 1 79.25 159 ARG B O 1
ATOM 2549 N N . CYS B 1 160 ? -6.281 0.548 11.484 1 73.12 160 CYS B N 1
ATOM 2550 C CA . CYS B 1 160 ? -4.887 0.603 11.914 1 73.12 160 CYS B CA 1
ATOM 2551 C C . CYS B 1 160 ? -4.051 -0.443 11.188 1 73.12 160 CYS B C 1
ATOM 2553 O O . CYS B 1 160 ? -4.441 -1.609 11.109 1 73.12 160 CYS B O 1
ATOM 2555 N N . PRO B 1 161 ? -2.971 0.149 10.57 1 70.44 161 PRO B N 1
ATOM 2556 C CA . PRO B 1 161 ? -2.098 -0.831 9.914 1 70.44 161 PRO B CA 1
ATOM 2557 C C . PRO B 1 161 ? -1.618 -1.923 10.875 1 70.44 161 PRO B C 1
ATOM 2559 O O . PRO B 1 161 ? -1.311 -1.641 12.031 1 70.44 161 PRO B O 1
ATOM 2562 N N . VAL B 1 162 ? -1.654 -3.109 10.289 1 60.34 162 VAL B N 1
ATOM 2563 C CA . VAL B 1 162 ? -1.196 -4.266 11.055 1 60.34 162 VAL B CA 1
ATOM 2564 C C . VAL B 1 162 ? 0.253 -4.055 11.484 1 60.34 162 VAL B C 1
ATOM 2566 O O . VAL B 1 162 ? 1.062 -3.518 10.727 1 60.34 162 VAL B O 1
ATOM 2569 N N . GLY B 1 163 ? 0.59 -4.496 12.648 1 60.38 163 GLY B N 1
ATOM 2570 C CA . GLY B 1 163 ? 1.948 -4.379 13.156 1 60.38 163 GLY B CA 1
ATOM 2571 C C . GLY B 1 163 ? 2.143 -3.184 14.07 1 60.38 163 GLY B C 1
ATOM 2572 O O . GLY B 1 163 ? 3.131 -3.109 14.805 1 60.38 163 GLY B O 1
ATOM 2573 N N . PHE B 1 164 ? 1.323 -2.205 13.867 1 60.34 164 PHE B N 1
ATOM 2574 C CA . PHE B 1 164 ? 1.428 -1.055 14.758 1 60.34 164 PHE B CA 1
ATOM 2575 C C . PHE B 1 164 ? 0.407 -1.148 15.883 1 60.34 164 PHE B C 1
ATOM 2577 O O . PHE B 1 164 ? 0.199 -0.184 16.625 1 60.34 164 PHE B O 1
ATOM 2584 N N . ARG B 1 165 ? -0.07 -2.387 16.344 1 55.34 165 ARG B N 1
ATOM 2585 C CA . ARG B 1 165 ? -1.092 -2.594 17.359 1 55.34 165 ARG B CA 1
ATOM 2586 C C . ARG B 1 165 ? -0.661 -1.993 18.703 1 55.34 165 ARG B C 1
ATOM 2588 O O . ARG B 1 165 ? 0.532 -1.934 19 1 55.34 165 ARG B O 1
ATOM 2595 N N . ASN B 1 166 ? -1.681 -1.451 19.406 1 48.81 166 ASN B N 1
ATOM 2596 C CA . ASN B 1 166 ? -1.618 -1.025 20.812 1 48.81 166 ASN B CA 1
ATOM 2597 C C . ASN B 1 166 ? -0.954 -2.082 21.688 1 48.81 166 ASN B C 1
ATOM 2599 O O . ASN B 1 166 ? -1.414 -3.223 21.75 1 48.81 166 ASN B O 1
ATOM 2603 N N . SER B 1 167 ? 0.334 -2.205 21.844 1 41.5 167 SER B N 1
ATOM 2604 C CA . SER B 1 167 ? 0.775 -2.982 23 1 41.5 167 SER B CA 1
ATOM 2605 C C . SER B 1 167 ? -0.198 -2.844 24.156 1 41.5 167 SER B C 1
ATOM 2607 O O . SER B 1 167 ? -0.087 -3.561 25.156 1 41.5 167 SER B O 1
ATOM 2609 N N . ARG B 1 168 ? -0.738 -1.629 24.578 1 35.31 168 ARG B N 1
ATOM 2610 C CA . ARG B 1 168 ? -1.286 -1.491 25.922 1 35.31 168 ARG B CA 1
ATOM 2611 C C . ARG B 1 168 ? -2.543 -2.34 26.094 1 35.31 168 ARG B C 1
ATOM 2613 O O . ARG B 1 168 ? -3.281 -2.178 27.062 1 35.31 168 ARG B O 1
ATOM 2620 N N . GLY B 1 169 ? -3.182 -3.043 25.219 1 31.88 169 GLY B N 1
ATOM 2621 C CA . GLY B 1 169 ? -4.188 -3.836 25.906 1 31.88 169 GLY B CA 1
ATOM 2622 C C . GLY B 1 169 ? -3.615 -4.68 27.031 1 31.88 169 GLY B C 1
ATOM 2623 O O . GLY B 1 169 ? -4.359 -5.305 27.781 1 31.88 169 GLY B O 1
ATOM 2624 N N . ASN B 1 170 ? -2.479 -5.422 26.859 1 31.36 170 ASN B N 1
ATOM 2625 C CA . ASN B 1 170 ? -2.371 -6.328 28 1 31.36 170 ASN B CA 1
ATOM 2626 C C . ASN B 1 170 ? -2.07 -5.574 29.297 1 31.36 170 ASN B C 1
ATOM 2628 O O . ASN B 1 170 ? -1.663 -6.18 30.281 1 31.36 170 ASN B O 1
ATOM 2632 N N . THR B 1 171 ? -1.838 -4.266 29.438 1 23.42 171 THR B N 1
ATOM 2633 C CA . THR B 1 171 ? -1.928 -4.094 30.875 1 23.42 171 THR B CA 1
ATOM 2634 C C . THR B 1 171 ? -3.381 -3.926 31.312 1 23.42 171 THR B C 1
ATOM 2636 O O . THR B 1 171 ? -4.176 -3.293 30.609 1 23.42 171 THR B O 1
#

Foldseek 3Di:
DPPDPPPDPCVVPPPPCLVVVLVVCQVVLVVVVVVVCVVVPQQAQAAEQEEEEDADLVSQVVSQVVNCVSPVVFFEDEDDPPDDPVVSLVSVRRHGHYYTYHLVRVLVCVVVVSHAAANHAEYEYRAVVVCVVVPCPVSVVSVVVRHDPHHYYHYDHPDDDPPVDDPPPVD/DPPPPPPDCVVVPPPPCLVVVLVVCQVVLVVVVVVVCVVVPQQAQAAEQEEEEDADLVSQVVSQVVNCVSPVVFFEDEDDPPDDPVVSLVSVRRHGHYYTYHLVRVLVCVVVVSHAAANHAEYEYRAVVVCVVVPCPVSVVSVVVRHDPHHHYHYDHPDDDPPVDDPPPVD

InterPro domains:
  IPR011545 DEAD/DEAH-box helicase domain [PF00270] (4-156)
  IPR014001 Helicase superfamily 1/2, ATP-binding domain [PS51192] (1-156)
  IPR014001 Helicase superfamily 1/2, ATP-binding domain [SM00487] (3-171)
  IPR027417 P-loop containing nucleoside triphosphate hydrolase [G3DSA:3.40.50.300] (1-167)
  IPR027417 P-loop containing nucleoside triphosphate hydrolase [SSF52540] (3-156)
  IPR044742 RhlB-like, DEAD/DEAH-box helicase domain [cd00268] (3-156)
  IPR050079 DEAD box RNA helicase [PTHR47959] (3-157)

Organism: Helianthus annuus (NCBI:txid4232)

Secondary structure (DSSP, 8-state):
----------------THHHHHHHHHHHHHHHHHHGGGG----TTPPPSEEEE-SSHHHHHHHHHHHHHH-TTS-EEEE-TTS-HHHHHHHHHT--SEEEE-HHHHHHHHHTTSS--TT--EEEEETHHHHHHTT-HHHHHHHHHTS-SS-EEEEEEESSPTT---GGGG-/----------------THHHHHHHHHHHHHHHHHHHGGG----TTPPPSEEEE-SSHHHHHHHHHHHHHH-TTS-EEEE-TTS-HHHHHHHHHT--SEEEE-HHHHHHHHHTTSS--TT--EEEEETHHHHHHTT-HHHHHHHHHTS-SS-EEEEEEESSPTT---GGGG-